Protein AF-A0A914QPF7-F1 (afdb_monomer_lite)

Secondary structure (DSSP, 8-state):
-HHHHHHHHHHHHHHHHHHHHHHHHHHHHHHHHHHHHHHHHHHHHHHHHHHHHHHHHHHHHHHHHHHHHHHHHHHHHHHHHHHHHHHHHHHHHHHHHHHHHHHHHHHHHHHHHHHHHHHHHHHHHHHHHHHHHHHHHHHHHHHHHHHHHHHHHHHHHHHHHHHTT---------------------------------------------TT-----------HHHHHHHHHHHHHHHHHHHHHHHHHHHTEETTTTEE--S-----S-SSS-----TTHHHHHHHHT--

Structure (mmCIF, N/CA/C/O backbone):
data_AF-A0A914QPF7-F1
#
_entry.id   AF-A0A914QPF7-F1
#
loop_
_atom_site.group_PDB
_atom_site.id
_atom_site.type_symbol
_atom_site.label_atom_id
_atom_site.label_alt_id
_atom_site.label_comp_id
_atom_site.label_asym_id
_atom_site.label_entity_id
_atom_site.label_seq_id
_atom_site.pdbx_PDB_ins_code
_atom_site.Cartn_x
_atom_site.Cartn_y
_atom_site.Cartn_z
_atom_site.occupancy
_atom_site.B_iso_or_equiv
_atom_site.auth_seq_id
_atom_site.auth_comp_id
_atom_site.auth_asym_id
_atom_site.auth_atom_id
_atom_site.pdbx_PDB_model_num
ATOM 1 N N . MET A 1 1 ? 67.567 8.668 -92.695 1.00 63.59 1 MET A N 1
ATOM 2 C CA . MET A 1 1 ? 66.398 9.425 -92.184 1.00 63.59 1 MET A CA 1
ATOM 3 C C . MET A 1 1 ? 65.444 8.566 -91.352 1.00 63.59 1 MET A C 1
ATOM 5 O O . MET A 1 1 ? 64.968 9.057 -90.339 1.00 63.59 1 MET A O 1
ATOM 9 N N . GLU A 1 2 ? 65.223 7.292 -91.688 1.00 74.31 2 GLU A N 1
ATOM 10 C CA . GLU A 1 2 ? 64.265 6.407 -90.990 1.00 74.31 2 GLU A CA 1
ATOM 11 C C . GLU A 1 2 ? 64.471 6.245 -89.474 1.00 74.31 2 GLU A C 1
ATOM 13 O O . GLU A 1 2 ? 63.501 6.160 -88.725 1.00 74.31 2 GLU A O 1
ATOM 18 N N . TYR A 1 3 ? 65.718 6.240 -88.994 1.00 80.69 3 TYR A N 1
ATOM 19 C CA . TYR A 1 3 ? 66.013 6.031 -87.571 1.00 80.69 3 TYR A CA 1
ATOM 20 C C . TYR A 1 3 ? 65.473 7.162 -86.677 1.00 80.69 3 TYR A C 1
ATOM 22 O O . TYR A 1 3 ? 64.955 6.905 -85.594 1.00 80.69 3 TYR A O 1
ATOM 30 N N . LYS A 1 4 ? 65.514 8.416 -87.158 1.00 80.81 4 LYS A N 1
ATOM 31 C CA . LYS A 1 4 ? 64.968 9.577 -86.432 1.00 80.81 4 LYS A CA 1
ATOM 32 C C . LYS A 1 4 ? 63.443 9.505 -86.316 1.00 80.81 4 LYS A C 1
ATOM 34 O O . LYS A 1 4 ? 62.903 9.803 -85.258 1.00 80.81 4 LYS A O 1
ATOM 39 N N . VAL A 1 5 ? 62.769 9.052 -87.374 1.00 84.88 5 VAL A N 1
ATOM 40 C CA . VAL A 1 5 ? 61.307 8.893 -87.397 1.00 84.88 5 VAL A CA 1
ATOM 41 C C . VAL A 1 5 ? 60.860 7.789 -86.431 1.00 84.88 5 VAL A C 1
ATOM 43 O O . VAL A 1 5 ? 59.925 7.998 -85.664 1.00 84.88 5 VAL A O 1
ATOM 46 N N . ARG A 1 6 ? 61.568 6.648 -86.379 1.00 87.06 6 ARG A N 1
ATOM 47 C CA . ARG A 1 6 ? 61.263 5.569 -85.415 1.00 87.06 6 ARG A CA 1
ATOM 48 C C . ARG A 1 6 ? 61.457 6.000 -83.962 1.00 87.06 6 ARG A C 1
ATOM 50 O O . ARG A 1 6 ? 60.637 5.659 -83.119 1.00 87.06 6 ARG A O 1
ATOM 57 N N . ILE A 1 7 ? 62.516 6.757 -83.671 1.00 87.12 7 ILE A N 1
ATOM 58 C CA . ILE A 1 7 ? 62.760 7.291 -82.323 1.00 87.12 7 ILE A CA 1
ATOM 59 C C . ILE A 1 7 ? 61.631 8.243 -81.905 1.00 87.12 7 ILE A C 1
ATOM 61 O O . ILE A 1 7 ? 61.107 8.117 -80.805 1.00 87.12 7 ILE A O 1
ATOM 65 N N . GLN A 1 8 ? 61.202 9.145 -82.791 1.00 88.56 8 GLN A N 1
ATOM 66 C CA . GLN A 1 8 ? 60.087 10.057 -82.511 1.00 88.56 8 GLN A CA 1
ATOM 67 C C . GLN A 1 8 ? 58.740 9.340 -82.338 1.00 88.56 8 GLN A C 1
ATOM 69 O O . GLN A 1 8 ? 57.914 9.807 -81.559 1.00 88.56 8 GLN A O 1
ATOM 74 N N . SER A 1 9 ? 58.512 8.223 -83.039 1.00 90.00 9 SER A N 1
ATOM 75 C CA . SER A 1 9 ? 57.331 7.371 -82.818 1.00 90.00 9 SER A CA 1
ATOM 76 C C . SER A 1 9 ? 57.348 6.761 -81.419 1.00 90.00 9 SER A C 1
ATOM 78 O O . SER A 1 9 ? 56.367 6.872 -80.695 1.00 90.00 9 SER A O 1
ATOM 80 N N . LYS A 1 10 ? 58.493 6.202 -81.000 1.00 92.62 10 LYS A N 1
ATOM 81 C CA . LYS A 1 10 ? 58.642 5.618 -79.660 1.00 92.62 10 LYS A CA 1
ATOM 82 C C . LYS A 1 10 ? 58.481 6.643 -78.542 1.00 92.62 10 LYS A C 1
ATOM 84 O O . LYS A 1 10 ? 57.889 6.313 -77.528 1.00 92.62 10 LYS A O 1
ATOM 89 N N . TYR A 1 11 ? 58.982 7.867 -78.716 1.00 93.38 11 TYR A N 1
ATOM 90 C CA . TYR A 1 11 ? 58.749 8.926 -77.730 1.00 93.38 11 TYR A CA 1
ATOM 91 C C . TYR A 1 11 ? 57.262 9.255 -77.591 1.00 93.38 11 TYR A C 1
ATOM 93 O O . TYR A 1 11 ? 56.775 9.289 -76.473 1.00 93.38 11 TYR A O 1
ATOM 101 N N . ARG A 1 12 ? 56.517 9.362 -78.699 1.00 92.19 12 ARG A N 1
ATOM 102 C CA . ARG A 1 12 ? 55.061 9.569 -78.636 1.00 92.19 12 ARG A CA 1
ATOM 103 C C . ARG A 1 12 ? 54.309 8.406 -77.992 1.00 92.19 12 ARG A C 1
ATOM 105 O O . ARG A 1 12 ? 53.351 8.633 -77.270 1.00 92.19 12 ARG A O 1
ATOM 112 N N . GLU A 1 13 ? 54.726 7.169 -78.248 1.00 92.62 13 GLU A N 1
ATOM 113 C CA . GLU A 1 13 ? 54.154 5.995 -77.576 1.00 92.62 13 GLU A CA 1
ATOM 114 C C . GLU A 1 13 ? 54.414 6.030 -76.064 1.00 92.62 13 GLU A C 1
ATOM 116 O O . GLU A 1 13 ? 53.520 5.709 -75.289 1.00 92.62 13 GLU A O 1
ATOM 121 N N . ILE A 1 14 ? 55.612 6.451 -75.644 1.00 93.19 14 ILE A N 1
ATOM 122 C CA . ILE A 1 14 ? 55.951 6.627 -74.227 1.00 93.19 14 ILE A CA 1
ATOM 123 C C . ILE A 1 14 ? 55.114 7.751 -73.609 1.00 93.19 14 ILE A C 1
ATOM 125 O O . ILE A 1 14 ? 54.551 7.539 -72.540 1.00 93.19 14 ILE A O 1
ATOM 129 N N . ASP A 1 15 ? 54.991 8.899 -74.278 1.00 93.88 15 ASP A N 1
ATOM 130 C CA . ASP A 1 15 ? 54.208 10.040 -73.788 1.00 93.88 15 ASP A CA 1
ATOM 131 C C . ASP A 1 15 ? 52.727 9.662 -73.615 1.00 93.88 15 ASP A C 1
ATOM 133 O O . ASP A 1 15 ? 52.167 9.879 -72.547 1.00 93.88 15 ASP A O 1
ATOM 137 N N . ASN A 1 16 ? 52.124 8.969 -74.590 1.00 94.12 16 ASN A N 1
ATOM 138 C CA . ASN A 1 16 ? 50.740 8.492 -74.478 1.00 94.12 16 ASN A CA 1
ATOM 139 C C . ASN A 1 16 ? 50.540 7.532 -73.290 1.00 94.12 16 ASN A C 1
ATOM 141 O O . ASN A 1 16 ? 49.524 7.592 -72.603 1.00 94.12 16 ASN A O 1
ATOM 145 N N . VAL A 1 17 ? 51.501 6.633 -73.039 1.00 94.88 17 VAL A N 1
ATOM 146 C CA . VAL A 1 17 ? 51.440 5.712 -71.891 1.00 94.88 17 VAL A CA 1
ATOM 147 C C . VAL A 1 17 ? 51.598 6.469 -70.571 1.00 94.88 17 VAL A C 1
ATOM 149 O O . VAL A 1 17 ? 50.934 6.124 -69.594 1.00 94.88 17 VAL A O 1
ATOM 152 N N . LEU A 1 18 ? 52.456 7.492 -70.526 1.00 94.19 18 LEU A N 1
ATOM 153 C CA . LEU A 1 18 ? 52.616 8.344 -69.348 1.00 94.19 18 LEU A CA 1
ATOM 154 C C . LEU A 1 18 ? 51.340 9.140 -69.061 1.00 94.19 18 LEU A C 1
ATOM 156 O O . LEU A 1 18 ? 50.907 9.155 -67.911 1.00 94.19 18 LEU A O 1
ATOM 160 N N . ASP A 1 19 ? 50.703 9.709 -70.084 1.00 94.62 19 ASP A N 1
ATOM 161 C CA . ASP A 1 19 ? 49.435 10.432 -69.948 1.00 94.62 19 ASP A CA 1
ATOM 162 C C . ASP A 1 19 ? 48.316 9.504 -69.442 1.00 94.62 19 ASP A C 1
ATOM 164 O O . ASP A 1 19 ? 47.628 9.834 -68.475 1.00 94.62 19 ASP A O 1
ATOM 168 N N . GLU A 1 20 ? 48.195 8.288 -69.994 1.00 94.75 20 GLU A N 1
ATOM 169 C CA . GLU A 1 20 ? 47.246 7.282 -69.491 1.00 94.75 20 GLU A CA 1
ATOM 170 C C . GLU A 1 20 ? 47.530 6.864 -68.037 1.00 94.75 20 GLU A C 1
ATOM 172 O O . GLU A 1 20 ? 46.607 6.550 -67.279 1.00 94.75 20 GLU A O 1
ATOM 177 N N . MET A 1 21 ? 48.805 6.792 -67.638 1.00 95.38 21 MET A N 1
ATOM 178 C CA . MET A 1 21 ? 49.181 6.472 -66.260 1.00 95.38 21 MET A CA 1
ATOM 179 C C . MET A 1 21 ? 48.852 7.616 -65.301 1.00 95.38 21 MET A C 1
ATOM 181 O O . MET A 1 21 ? 48.398 7.341 -64.191 1.00 95.38 21 MET A O 1
ATOM 185 N N . ILE A 1 22 ? 49.055 8.869 -65.715 1.00 95.44 22 ILE A N 1
ATOM 186 C CA . ILE A 1 22 ? 48.697 10.055 -64.930 1.00 95.44 22 ILE A CA 1
ATOM 187 C C . ILE A 1 22 ? 47.184 10.096 -64.717 1.00 95.44 22 ILE A C 1
ATOM 189 O O . ILE A 1 22 ? 46.747 10.165 -63.571 1.00 95.44 22 ILE A O 1
ATOM 193 N N . GLU A 1 23 ? 46.385 9.923 -65.773 1.00 94.50 23 GLU A N 1
ATOM 194 C CA . GLU A 1 23 ? 44.921 9.926 -65.664 1.00 94.50 23 GLU A CA 1
ATOM 195 C C . GLU A 1 23 ? 44.417 8.814 -64.722 1.00 94.50 23 GLU A C 1
ATOM 197 O O . GLU A 1 23 ? 43.556 9.038 -63.869 1.00 94.50 23 GLU A O 1
ATOM 202 N N . LYS A 1 24 ? 45.000 7.609 -64.802 1.00 95.00 24 LYS A N 1
ATOM 203 C CA . LYS A 1 24 ? 44.668 6.501 -63.887 1.00 95.00 24 LYS A CA 1
ATOM 204 C C . LYS A 1 24 ? 45.091 6.774 -62.442 1.00 95.00 24 LYS A C 1
ATOM 206 O O . LYS A 1 24 ? 44.397 6.331 -61.525 1.00 95.00 24 LYS A O 1
ATOM 211 N N . MET A 1 25 ? 46.209 7.469 -62.216 1.00 94.94 25 MET A N 1
ATOM 212 C CA . MET A 1 25 ? 46.619 7.882 -60.869 1.00 94.94 25 MET A CA 1
ATOM 213 C C . MET A 1 25 ? 45.650 8.912 -60.293 1.00 94.94 25 MET A C 1
ATOM 215 O O . MET A 1 25 ? 45.191 8.715 -59.173 1.00 94.94 25 MET A O 1
ATOM 219 N N . GLU A 1 26 ? 45.265 9.930 -61.064 1.00 95.12 26 GLU A N 1
ATOM 220 C CA . GLU A 1 26 ? 44.295 10.945 -60.634 1.00 95.12 26 GLU A CA 1
ATOM 221 C C . GLU A 1 26 ? 42.932 10.316 -60.299 1.00 95.12 26 GLU A C 1
ATOM 223 O O . GLU A 1 26 ? 42.360 10.581 -59.240 1.00 95.12 26 GLU A O 1
ATOM 228 N N . GLN A 1 27 ? 42.444 9.394 -61.138 1.00 94.44 27 GLN A N 1
ATOM 229 C CA . GLN A 1 27 ? 41.220 8.633 -60.857 1.00 94.44 27 GLN A CA 1
ATOM 230 C C . GLN A 1 27 ? 41.349 7.770 -59.591 1.00 94.44 27 GLN A C 1
ATOM 232 O O . GLN A 1 27 ? 40.408 7.671 -58.799 1.00 94.44 27 GLN A O 1
ATOM 237 N N . SER A 1 28 ? 42.513 7.149 -59.373 1.00 94.81 28 SER A N 1
ATOM 238 C CA . SER A 1 28 ? 42.773 6.350 -58.174 1.00 94.81 28 SER A CA 1
ATOM 239 C C . SER A 1 28 ? 42.872 7.205 -56.908 1.00 94.81 28 SER A C 1
ATOM 241 O O . SER A 1 28 ? 42.478 6.735 -55.838 1.00 94.81 28 SER A O 1
ATOM 243 N N . GLU A 1 29 ? 43.412 8.419 -56.994 1.00 94.75 29 GLU A N 1
ATOM 244 C CA . GLU A 1 29 ? 43.486 9.358 -55.873 1.00 94.75 29 GLU A CA 1
ATOM 245 C C . GLU A 1 29 ? 42.096 9.878 -55.508 1.00 94.75 29 GLU A C 1
ATOM 247 O O . GLU A 1 29 ? 41.712 9.779 -54.342 1.00 94.75 29 GLU A O 1
ATOM 252 N N . ALA A 1 30 ? 41.289 10.278 -56.494 1.00 94.31 30 ALA A N 1
ATOM 253 C CA . ALA A 1 30 ? 39.900 10.680 -56.272 1.00 94.31 30 ALA A CA 1
ATOM 254 C C . ALA A 1 30 ? 39.069 9.554 -55.626 1.00 94.31 30 ALA A C 1
ATOM 256 O O . ALA A 1 30 ? 38.382 9.766 -54.625 1.00 94.31 30 ALA A O 1
ATOM 257 N N . ALA A 1 31 ? 39.195 8.316 -56.124 1.00 94.62 31 ALA A N 1
ATOM 258 C CA . ALA A 1 31 ? 38.522 7.159 -55.531 1.00 94.62 31 ALA A CA 1
ATOM 259 C C . ALA A 1 31 ? 38.987 6.883 -54.089 1.00 94.62 31 ALA A C 1
ATOM 261 O O . ALA A 1 31 ? 38.197 6.475 -53.233 1.00 94.62 31 ALA A O 1
ATOM 262 N N . ARG A 1 32 ? 40.273 7.110 -53.793 1.00 95.12 32 ARG A N 1
ATOM 263 C CA . ARG A 1 32 ? 40.819 6.968 -52.440 1.00 95.12 32 ARG A CA 1
ATOM 264 C C . ARG A 1 32 ? 40.270 8.039 -51.498 1.00 95.12 32 ARG A C 1
ATOM 266 O O . ARG A 1 32 ? 39.952 7.704 -50.357 1.00 95.12 32 ARG A O 1
ATOM 273 N N . GLU A 1 33 ? 40.154 9.285 -51.945 1.00 95.00 33 GLU A N 1
ATOM 274 C CA . GLU A 1 33 ? 39.564 10.371 -51.156 1.00 95.00 33 GLU A CA 1
ATOM 275 C C . GLU A 1 33 ? 38.089 10.099 -50.838 1.00 95.00 33 GLU A C 1
ATOM 277 O O . GLU A 1 33 ? 37.699 10.169 -49.671 1.00 95.00 33 GLU A O 1
ATOM 282 N N . GLU A 1 34 ? 37.297 9.654 -51.821 1.00 94.94 34 GLU A N 1
ATOM 283 C CA . GLU A 1 34 ? 35.906 9.243 -51.588 1.00 94.94 34 GLU A CA 1
ATOM 284 C C . GLU A 1 34 ? 35.793 8.099 -50.571 1.00 94.94 34 GLU A C 1
ATOM 286 O O . GLU A 1 34 ? 34.909 8.099 -49.710 1.00 94.94 34 GLU A O 1
ATOM 291 N N . LEU A 1 35 ? 36.684 7.104 -50.649 1.00 95.00 35 LEU A N 1
ATOM 292 C CA . LEU A 1 35 ? 36.707 5.994 -49.694 1.00 95.00 35 LEU A CA 1
ATOM 293 C C . LEU A 1 35 ? 37.084 6.454 -48.284 1.00 95.00 35 LEU A C 1
ATOM 295 O O . LEU A 1 35 ? 36.514 5.955 -47.312 1.00 95.00 35 LEU A O 1
ATOM 299 N N . LEU A 1 36 ? 38.019 7.397 -48.152 1.00 94.06 36 LEU A N 1
ATOM 300 C CA . LEU A 1 36 ? 38.383 7.977 -46.860 1.00 94.06 36 LEU A CA 1
ATOM 301 C C . LEU A 1 36 ? 37.226 8.780 -46.263 1.00 94.06 36 LEU A C 1
ATOM 303 O O . LEU A 1 36 ? 36.964 8.653 -45.066 1.00 94.06 36 LEU A O 1
ATOM 307 N N . GLN A 1 37 ? 36.497 9.531 -47.088 1.00 94.94 37 GLN A N 1
ATOM 308 C CA . GLN A 1 37 ? 35.315 10.262 -46.647 1.00 94.94 37 GLN A CA 1
ATOM 309 C C . GLN A 1 37 ? 34.206 9.309 -46.180 1.00 94.94 37 GLN A C 1
ATOM 311 O O . GLN A 1 37 ? 33.743 9.423 -45.046 1.00 94.94 37 GLN A O 1
ATOM 316 N N . LYS A 1 38 ? 33.863 8.292 -46.983 1.00 95.06 38 LYS A N 1
ATOM 317 C CA . LYS A 1 38 ? 32.882 7.258 -46.600 1.00 95.06 38 LYS A CA 1
ATOM 318 C C . LYS A 1 38 ? 33.292 6.518 -45.330 1.00 95.06 38 LYS A C 1
ATOM 320 O O . LYS A 1 38 ? 32.454 6.206 -44.489 1.00 95.06 38 LYS A O 1
ATOM 325 N N . LYS A 1 39 ? 34.586 6.236 -45.159 1.00 95.12 39 LYS A N 1
ATOM 326 C CA . LYS A 1 39 ? 35.099 5.616 -43.934 1.00 95.12 39 LYS A CA 1
ATOM 327 C C . LYS A 1 39 ? 34.880 6.520 -42.718 1.00 95.12 39 LYS A C 1
ATOM 329 O O . LYS A 1 39 ? 34.424 6.024 -41.691 1.00 95.12 39 LYS A O 1
ATOM 334 N N . ALA A 1 40 ? 35.168 7.817 -42.828 1.00 94.19 40 ALA A N 1
ATOM 335 C CA . ALA A 1 40 ? 34.943 8.769 -41.742 1.00 94.19 40 ALA A CA 1
ATOM 336 C C . ALA A 1 40 ? 33.450 8.894 -41.384 1.00 94.19 40 ALA A C 1
ATOM 338 O O . ALA A 1 40 ? 33.105 8.917 -40.203 1.00 94.19 40 ALA A O 1
ATOM 339 N N . GLU A 1 41 ? 32.564 8.909 -42.384 1.00 94.88 41 GLU A N 1
ATOM 340 C CA . GLU A 1 41 ? 31.107 8.911 -42.190 1.00 94.88 41 GLU A CA 1
ATOM 341 C C . GLU A 1 41 ? 30.640 7.658 -41.433 1.00 94.88 41 GLU A C 1
ATOM 343 O O . GLU A 1 41 ? 29.975 7.765 -40.401 1.00 94.88 41 GLU A O 1
ATOM 348 N N . LEU A 1 42 ? 31.077 6.469 -41.860 1.00 93.56 42 LEU A N 1
ATOM 349 C CA . LEU A 1 42 ? 30.746 5.210 -41.184 1.00 93.56 42 LEU A CA 1
ATOM 350 C C . LEU A 1 42 ? 31.290 5.151 -39.747 1.00 93.56 42 LEU A C 1
ATOM 352 O O . LEU A 1 42 ? 30.620 4.645 -38.845 1.00 93.56 42 LEU A O 1
ATOM 356 N N . GLU A 1 43 ? 32.491 5.676 -39.492 1.00 93.81 43 GLU A N 1
ATOM 357 C CA . GLU A 1 43 ? 33.056 5.755 -38.138 1.00 93.81 43 GLU A CA 1
ATOM 358 C C . GLU A 1 43 ? 32.238 6.686 -37.225 1.00 93.81 43 GLU A C 1
ATOM 360 O O . GLU A 1 43 ? 32.018 6.375 -36.042 1.00 93.81 43 GLU A O 1
ATOM 365 N N . GLN A 1 44 ? 31.728 7.797 -37.764 1.00 93.38 44 GLN A N 1
ATOM 366 C CA . GLN A 1 44 ? 30.817 8.685 -37.042 1.00 93.38 44 GLN A CA 1
ATOM 367 C C . GLN A 1 44 ? 29.479 7.998 -36.749 1.00 93.38 44 GLN A C 1
ATOM 369 O O . GLN A 1 44 ? 29.036 8.011 -35.597 1.00 93.38 44 GLN A O 1
ATOM 374 N N . GLU A 1 45 ? 28.870 7.329 -37.732 1.00 93.69 45 GLU A N 1
ATOM 375 C CA . GLU A 1 45 ? 27.618 6.584 -37.545 1.00 93.69 45 GLU A CA 1
ATOM 376 C C . GLU A 1 45 ? 27.749 5.495 -36.475 1.00 93.69 45 GLU A C 1
ATOM 378 O O . GLU A 1 45 ? 26.918 5.403 -35.567 1.00 93.69 45 GLU A O 1
ATOM 383 N N . ILE A 1 46 ? 28.834 4.714 -36.509 1.00 94.88 46 ILE A N 1
ATOM 384 C CA . ILE A 1 46 ? 29.120 3.695 -35.488 1.00 94.88 46 ILE A CA 1
ATOM 385 C C . ILE A 1 46 ? 29.211 4.335 -34.100 1.00 94.88 46 ILE A C 1
ATOM 387 O O . ILE A 1 46 ? 28.707 3.781 -33.118 1.00 94.88 46 ILE A O 1
ATOM 391 N N . THR A 1 47 ? 29.841 5.503 -33.997 1.00 92.06 47 THR A N 1
ATOM 392 C CA . THR A 1 47 ? 29.981 6.215 -32.723 1.00 92.06 47 THR A CA 1
ATOM 393 C C . THR A 1 47 ? 28.628 6.689 -32.195 1.00 92.06 47 THR A C 1
ATOM 395 O O . THR A 1 47 ? 28.346 6.531 -31.002 1.00 92.06 47 THR A O 1
ATOM 398 N N . VAL A 1 48 ? 27.766 7.215 -33.068 1.00 93.44 48 VAL A N 1
ATOM 399 C CA . VAL A 1 48 ? 26.396 7.614 -32.714 1.00 93.44 48 VAL A CA 1
ATOM 400 C C . VAL A 1 48 ? 25.594 6.401 -32.245 1.00 93.44 48 VAL A C 1
ATOM 402 O O . VAL A 1 48 ? 25.058 6.425 -31.137 1.00 93.44 48 VAL A O 1
ATOM 405 N N . LEU A 1 49 ? 25.596 5.306 -33.008 1.00 92.12 49 LEU A N 1
ATOM 406 C CA . LEU A 1 49 ? 24.882 4.076 -32.653 1.00 92.12 49 LEU A CA 1
ATOM 407 C C . LEU A 1 49 ? 25.340 3.505 -31.306 1.00 92.12 49 LEU A C 1
ATOM 409 O O . LEU A 1 49 ? 24.505 3.116 -30.488 1.00 92.12 49 LEU A O 1
ATOM 413 N N . ARG A 1 50 ? 26.651 3.502 -31.025 1.00 90.50 50 ARG A N 1
ATOM 414 C CA . ARG A 1 50 ? 27.190 3.067 -29.724 1.00 90.50 50 ARG A CA 1
ATOM 415 C C . ARG A 1 50 ? 26.660 3.919 -28.571 1.00 90.50 50 ARG A C 1
ATOM 417 O O . ARG A 1 50 ? 26.275 3.365 -27.542 1.00 90.50 50 ARG A O 1
ATOM 424 N N . ARG A 1 51 ? 26.604 5.245 -28.738 1.00 87.75 51 ARG A N 1
ATOM 425 C CA . ARG A 1 51 ? 26.055 6.154 -27.717 1.00 87.75 51 ARG A CA 1
ATOM 426 C C . ARG A 1 51 ? 24.565 5.906 -27.494 1.00 87.75 51 ARG A C 1
ATOM 428 O O . ARG A 1 51 ? 24.155 5.762 -26.345 1.00 87.75 51 ARG A O 1
ATOM 435 N N . THR A 1 52 ? 23.782 5.781 -28.564 1.00 86.38 52 THR A N 1
ATOM 436 C CA . THR A 1 52 ? 22.334 5.526 -28.485 1.00 86.38 52 THR A CA 1
ATOM 437 C C . THR A 1 52 ? 22.015 4.177 -27.836 1.00 86.38 52 THR A C 1
ATOM 439 O O . THR A 1 52 ? 21.099 4.076 -27.020 1.00 86.38 52 THR A O 1
ATOM 442 N N . LEU A 1 53 ? 22.775 3.128 -28.157 1.00 82.06 53 LEU A N 1
ATOM 443 C CA . LEU A 1 53 ? 22.614 1.817 -27.525 1.00 82.06 53 LEU A CA 1
ATOM 444 C C . LEU A 1 53 ? 22.974 1.857 -26.035 1.00 82.06 53 LEU A C 1
ATOM 446 O O . LEU A 1 53 ? 22.254 1.281 -25.219 1.00 82.06 53 LEU A O 1
ATOM 450 N N . SER A 1 54 ? 24.040 2.575 -25.666 1.00 85.31 54 SER A N 1
ATOM 451 C CA . SER A 1 54 ? 24.422 2.762 -24.263 1.00 85.31 54 SER A CA 1
ATOM 452 C C . SER A 1 54 ? 23.339 3.501 -23.472 1.00 85.31 54 SER A C 1
ATOM 454 O O . SER A 1 54 ? 22.943 3.040 -22.403 1.00 85.31 54 SER A O 1
ATOM 456 N N . SER A 1 55 ? 22.808 4.609 -24.005 1.00 79.06 55 SER A N 1
ATOM 457 C CA . SER A 1 55 ? 21.765 5.388 -23.327 1.00 79.06 55 SER A CA 1
ATOM 458 C C . SER A 1 55 ? 20.471 4.592 -23.160 1.00 79.06 55 SER A C 1
ATOM 460 O O . SER A 1 55 ? 19.864 4.621 -22.091 1.00 79.06 55 SER A O 1
ATOM 462 N N . ARG A 1 56 ? 20.079 3.819 -24.182 1.00 81.12 56 ARG A N 1
ATOM 463 C CA . ARG A 1 56 ? 18.891 2.958 -24.123 1.00 81.12 56 ARG A CA 1
ATOM 464 C C . ARG A 1 56 ? 19.048 1.843 -23.087 1.00 81.12 56 ARG A C 1
ATOM 466 O O . ARG A 1 56 ? 18.139 1.616 -22.296 1.00 81.12 56 ARG A O 1
ATOM 473 N N . GLY A 1 57 ? 20.221 1.209 -23.023 1.00 81.50 57 GLY A N 1
ATOM 474 C CA . GLY A 1 57 ? 20.519 0.192 -22.012 1.00 81.50 57 GLY A CA 1
ATOM 475 C C . GLY A 1 57 ? 20.501 0.732 -20.576 1.00 81.50 57 GLY A C 1
ATOM 476 O O . GLY A 1 57 ? 20.059 0.038 -19.658 1.00 81.50 57 GLY A O 1
ATOM 477 N N . GLU A 1 58 ? 20.943 1.973 -20.357 1.00 76.56 58 GLU A N 1
ATOM 478 C CA . GLU A 1 58 ? 20.823 2.633 -19.052 1.00 76.56 58 GLU A CA 1
ATOM 479 C C . GLU A 1 58 ? 19.372 2.963 -18.689 1.00 76.56 58 GLU A C 1
ATOM 481 O O . GLU A 1 58 ? 18.968 2.758 -17.542 1.00 76.56 58 GLU A O 1
ATOM 486 N N . GLU A 1 59 ? 18.581 3.448 -19.646 1.00 79.81 59 GLU A N 1
ATOM 487 C CA . GLU A 1 59 ? 17.169 3.771 -19.441 1.00 79.81 59 GLU A CA 1
ATOM 488 C C . GLU A 1 59 ? 16.340 2.520 -19.111 1.00 79.81 59 GLU A C 1
ATOM 490 O O . GLU A 1 59 ? 15.548 2.535 -18.166 1.00 79.81 59 GLU A O 1
ATOM 495 N N . ASP A 1 60 ? 16.584 1.409 -19.807 1.00 80.06 60 ASP A N 1
ATOM 496 C CA . ASP A 1 60 ? 15.920 0.128 -19.548 1.00 80.06 60 ASP A CA 1
ATOM 497 C C . ASP A 1 60 ? 16.265 -0.416 -18.152 1.00 80.06 60 ASP A C 1
ATOM 499 O O . ASP A 1 60 ? 15.387 -0.889 -17.424 1.00 80.06 60 ASP A O 1
ATOM 503 N N . ARG A 1 61 ? 17.525 -0.273 -17.710 1.00 77.06 61 ARG A N 1
ATOM 504 C CA . ARG A 1 61 ? 17.929 -0.619 -16.335 1.00 77.06 61 ARG A CA 1
ATOM 505 C C . ARG A 1 61 ? 17.230 0.249 -15.290 1.00 77.06 61 ARG A C 1
ATOM 507 O O . ARG A 1 61 ? 16.865 -0.270 -14.236 1.00 77.06 61 ARG A O 1
ATOM 514 N N . ARG A 1 62 ? 17.047 1.550 -15.550 1.00 81.50 62 ARG A N 1
ATOM 515 C CA . ARG A 1 62 ? 16.309 2.454 -14.647 1.00 81.50 62 ARG A CA 1
ATOM 516 C C . ARG A 1 62 ? 14.841 2.040 -14.548 1.00 81.50 62 ARG A C 1
ATOM 518 O O . ARG A 1 62 ? 14.378 1.769 -13.446 1.00 81.50 62 ARG A O 1
ATOM 525 N N . LYS A 1 63 ? 14.164 1.852 -15.686 1.00 83.31 63 LYS A N 1
ATOM 526 C CA . LYS A 1 63 ? 12.768 1.377 -15.735 1.00 83.31 63 LYS A CA 1
ATOM 527 C C . LYS A 1 63 ? 12.591 0.034 -15.024 1.00 83.31 63 LYS A C 1
ATOM 529 O O . LYS A 1 63 ? 11.625 -0.147 -14.289 1.00 83.31 63 LYS A O 1
ATOM 534 N N . SER A 1 64 ? 13.532 -0.898 -15.189 1.00 85.56 64 SER A N 1
ATOM 535 C CA . SER A 1 64 ? 13.495 -2.190 -14.493 1.00 85.56 64 SER A CA 1
ATOM 536 C C . SER A 1 64 ? 13.567 -2.040 -12.971 1.00 85.56 64 SER A C 1
ATOM 538 O O . SER A 1 64 ? 12.822 -2.716 -12.264 1.00 85.56 64 SER A O 1
ATOM 540 N N . LYS A 1 65 ? 14.432 -1.155 -12.458 1.00 81.62 65 LYS A N 1
ATOM 541 C CA . LYS A 1 65 ? 14.533 -0.877 -11.015 1.00 81.62 65 LYS A CA 1
ATOM 542 C C . LYS A 1 65 ? 13.279 -0.192 -10.473 1.00 81.62 65 LYS A C 1
ATOM 544 O O . LYS A 1 65 ? 12.828 -0.526 -9.381 1.00 81.62 65 LYS A O 1
ATOM 549 N N . ASP A 1 66 ? 12.684 0.717 -11.242 1.00 85.19 66 ASP A N 1
ATOM 550 C CA . ASP A 1 66 ? 11.432 1.376 -10.857 1.00 85.19 66 ASP A CA 1
ATOM 551 C C . ASP A 1 66 ? 10.277 0.365 -10.758 1.00 85.19 66 ASP A C 1
ATOM 553 O O . ASP A 1 66 ? 9.497 0.400 -9.805 1.00 85.19 66 ASP A O 1
ATOM 557 N N . LEU A 1 67 ? 10.200 -0.594 -11.688 1.00 86.12 67 LEU A N 1
ATOM 558 C CA . LEU A 1 67 ? 9.221 -1.686 -11.637 1.00 86.12 67 LEU A CA 1
ATOM 559 C C . LEU A 1 67 ? 9.423 -2.605 -10.425 1.00 86.12 67 LEU A C 1
ATOM 561 O O . LEU A 1 67 ? 8.440 -3.036 -9.821 1.00 86.12 67 LEU A O 1
ATOM 565 N N . GLU A 1 68 ? 10.670 -2.905 -10.059 1.00 87.75 68 GLU A N 1
ATOM 566 C CA . GLU A 1 68 ? 10.998 -3.686 -8.861 1.00 87.75 68 GLU A CA 1
ATOM 567 C C . GLU A 1 68 ? 10.557 -2.956 -7.584 1.00 87.75 68 GLU A C 1
ATOM 569 O O . GLU A 1 68 ? 9.804 -3.511 -6.784 1.00 87.75 68 GLU A O 1
ATOM 574 N N . CYS A 1 69 ? 10.882 -1.665 -7.465 1.00 83.12 69 CYS A N 1
ATOM 575 C CA . CYS A 1 69 ? 10.448 -0.821 -6.351 1.00 83.12 69 CYS A CA 1
ATOM 576 C C . CYS A 1 69 ? 8.913 -0.734 -6.241 1.00 83.12 69 CYS A C 1
ATOM 578 O O . CYS A 1 69 ? 8.351 -0.781 -5.140 1.00 83.12 69 CYS A O 1
ATOM 580 N N . MET A 1 70 ? 8.204 -0.661 -7.375 1.00 82.44 70 MET A N 1
ATOM 581 C CA . MET A 1 70 ? 6.739 -0.701 -7.389 1.00 82.44 70 MET A CA 1
ATOM 582 C C . MET A 1 70 ? 6.182 -2.058 -6.941 1.00 82.44 70 MET A C 1
ATOM 584 O O . MET A 1 70 ? 5.191 -2.084 -6.210 1.00 82.44 70 MET A O 1
ATOM 588 N N . ARG A 1 71 ? 6.801 -3.181 -7.330 1.00 87.69 71 ARG A N 1
ATOM 589 C CA . ARG A 1 71 ? 6.391 -4.519 -6.863 1.00 87.69 71 ARG A CA 1
ATOM 590 C C . ARG A 1 71 ? 6.584 -4.674 -5.359 1.00 87.69 71 ARG A C 1
ATOM 592 O O . ARG A 1 71 ? 5.666 -5.145 -4.688 1.00 87.69 71 ARG A O 1
ATOM 599 N N . ASP A 1 72 ? 7.721 -4.238 -4.828 1.00 90.12 72 ASP A N 1
ATOM 600 C CA . ASP A 1 72 ? 7.990 -4.281 -3.389 1.00 90.12 72 ASP A CA 1
ATOM 601 C C . ASP A 1 72 ? 7.006 -3.398 -2.618 1.00 90.12 72 ASP A C 1
ATOM 603 O O . ASP A 1 72 ? 6.417 -3.829 -1.625 1.00 90.12 72 ASP A O 1
ATOM 607 N N . SER A 1 73 ? 6.731 -2.197 -3.134 1.00 85.94 73 SER A N 1
ATOM 608 C CA . SER A 1 73 ? 5.720 -1.298 -2.570 1.00 85.94 73 SER A CA 1
ATOM 609 C C . SER A 1 73 ? 4.325 -1.933 -2.574 1.00 85.94 73 SER A C 1
ATOM 611 O O . SER A 1 73 ? 3.616 -1.871 -1.569 1.00 85.94 73 SER A O 1
ATOM 613 N N . ALA A 1 74 ? 3.933 -2.599 -3.665 1.00 90.00 74 ALA A N 1
ATOM 614 C CA . ALA A 1 74 ? 2.659 -3.310 -3.757 1.00 90.00 74 ALA A CA 1
ATOM 615 C C . ALA A 1 74 ? 2.579 -4.494 -2.778 1.00 90.00 74 ALA A C 1
ATOM 617 O O . ALA A 1 74 ? 1.532 -4.719 -2.168 1.00 90.00 74 ALA A O 1
ATOM 618 N N . LYS A 1 75 ? 3.684 -5.222 -2.575 1.00 92.38 75 LYS A N 1
ATOM 619 C CA . LYS A 1 75 ? 3.766 -6.310 -1.594 1.00 92.38 75 LYS A CA 1
ATOM 620 C C . LYS A 1 75 ? 3.601 -5.787 -0.165 1.00 92.38 75 LYS A C 1
ATOM 622 O O . LYS A 1 75 ? 2.765 -6.309 0.570 1.00 92.38 75 LYS A O 1
ATOM 627 N N . ILE A 1 76 ? 4.305 -4.710 0.193 1.00 92.38 76 ILE A N 1
ATOM 628 C CA . ILE A 1 76 ? 4.177 -4.050 1.503 1.00 92.38 76 ILE A CA 1
ATOM 629 C C . ILE A 1 76 ? 2.737 -3.570 1.728 1.00 92.38 76 ILE A C 1
ATOM 631 O O . ILE A 1 76 ? 2.167 -3.800 2.795 1.00 92.38 76 ILE A O 1
ATOM 635 N N . LEU A 1 77 ? 2.117 -2.940 0.725 1.00 90.12 77 LEU A N 1
ATOM 636 C CA . LEU A 1 77 ? 0.718 -2.508 0.804 1.00 90.12 77 LEU A CA 1
ATOM 637 C C . LEU A 1 77 ? -0.239 -3.693 0.975 1.00 90.12 77 LEU A C 1
ATOM 639 O O . LEU A 1 77 ? -1.173 -3.616 1.772 1.00 90.12 77 LEU A O 1
ATOM 643 N N . SER A 1 78 ? 0.001 -4.808 0.282 1.00 93.81 78 SER A N 1
ATOM 644 C CA . SER A 1 78 ? -0.795 -6.024 0.458 1.00 93.81 78 SER A CA 1
ATOM 645 C C . SER A 1 78 ? -0.663 -6.601 1.868 1.00 93.81 78 SER A C 1
ATOM 647 O O . SER A 1 78 ? -1.663 -7.059 2.420 1.00 93.81 78 SER A O 1
ATOM 649 N N . GLU A 1 79 ? 0.537 -6.612 2.444 1.00 93.56 79 GLU A N 1
ATOM 650 C CA . GLU A 1 79 ? 0.767 -7.086 3.812 1.00 93.56 79 GLU A CA 1
ATOM 651 C C . GLU A 1 79 ? 0.074 -6.172 4.828 1.00 93.56 79 GLU A C 1
ATOM 653 O O . GLU A 1 79 ? -0.642 -6.659 5.704 1.00 93.56 79 GLU A O 1
ATOM 658 N N . LYS A 1 80 ? 0.176 -4.849 4.645 1.00 92.81 80 LYS A N 1
ATOM 659 C CA . LYS A 1 80 ? -0.512 -3.856 5.481 1.00 92.81 80 LYS A CA 1
ATOM 660 C C . LYS A 1 80 ? -2.032 -3.958 5.398 1.00 92.81 80 LYS A C 1
ATOM 662 O O . LYS A 1 80 ? -2.696 -3.864 6.424 1.00 92.81 80 LYS A O 1
ATOM 667 N N . ASN A 1 81 ? -2.593 -4.217 4.219 1.00 93.56 81 ASN A N 1
ATOM 668 C CA . ASN A 1 81 ? -4.033 -4.436 4.075 1.00 93.56 81 ASN A CA 1
ATOM 669 C C . ASN A 1 81 ? -4.505 -5.704 4.799 1.00 93.56 81 ASN A C 1
ATOM 671 O O . ASN A 1 81 ? -5.566 -5.683 5.417 1.00 93.56 81 ASN A O 1
ATOM 675 N N . LYS A 1 82 ? -3.721 -6.791 4.773 1.00 94.62 82 LYS A N 1
ATOM 676 C CA . LYS A 1 82 ? -4.030 -8.005 5.551 1.00 94.62 82 LYS A CA 1
ATOM 677 C C . LYS A 1 82 ? -3.968 -7.744 7.057 1.00 94.62 82 LYS A C 1
ATOM 679 O O . LYS A 1 82 ? -4.809 -8.244 7.795 1.00 94.62 82 LYS A O 1
ATOM 684 N N . GLU A 1 83 ? -2.985 -6.971 7.514 1.00 92.88 83 GLU A N 1
ATOM 685 C CA . GLU A 1 83 ? -2.867 -6.556 8.917 1.00 92.88 83 GLU A CA 1
ATOM 686 C C . GLU A 1 83 ? -4.074 -5.708 9.351 1.00 92.88 83 GLU A C 1
ATOM 688 O O . GLU A 1 83 ? -4.695 -5.995 10.371 1.00 92.88 83 GLU A O 1
ATOM 693 N N . LEU A 1 84 ? -4.480 -4.743 8.522 1.00 93.19 84 LEU A N 1
ATOM 694 C CA . LEU A 1 84 ? -5.629 -3.877 8.784 1.00 93.19 84 LEU A CA 1
ATOM 695 C C . LEU A 1 84 ? -6.956 -4.654 8.779 1.00 93.19 84 LEU A C 1
ATOM 697 O O . LEU A 1 84 ? -7.826 -4.384 9.602 1.00 93.19 84 LEU A O 1
ATOM 701 N N . GLN A 1 85 ? -7.106 -5.659 7.910 1.00 92.88 85 GLN A N 1
ATOM 702 C CA . GLN A 1 85 ? -8.260 -6.566 7.939 1.00 92.88 85 GLN A CA 1
ATOM 703 C C . GLN A 1 85 ? -8.354 -7.337 9.260 1.00 92.88 85 GLN A C 1
ATOM 705 O O . GLN A 1 85 ? -9.434 -7.390 9.843 1.00 92.88 85 GLN A O 1
ATOM 710 N N . LYS A 1 86 ? -7.232 -7.869 9.763 1.00 94.12 86 LYS A N 1
ATOM 711 C CA . LYS A 1 86 ? -7.193 -8.541 11.072 1.00 94.12 86 LYS A CA 1
ATOM 712 C C . LYS A 1 86 ? -7.540 -7.586 12.214 1.00 94.12 86 LYS A C 1
ATOM 714 O O . LYS A 1 86 ? -8.274 -7.960 13.120 1.00 94.12 86 LYS A O 1
ATOM 719 N N . GLU A 1 87 ? -7.041 -6.351 12.173 1.00 89.62 87 GLU A N 1
ATOM 720 C CA . GLU A 1 87 ? -7.371 -5.347 13.191 1.00 89.62 87 GLU A CA 1
ATOM 721 C C . GLU A 1 87 ? -8.864 -4.985 13.172 1.00 89.62 87 GLU A C 1
ATOM 723 O O . GLU A 1 87 ? -9.483 -4.855 14.226 1.00 89.62 87 GLU A O 1
ATOM 728 N N . LEU A 1 88 ? -9.467 -4.861 11.986 1.00 91.31 88 LEU A N 1
ATOM 729 C CA . LEU A 1 88 ? -10.906 -4.623 11.854 1.00 91.31 88 LEU A CA 1
ATOM 730 C C . LEU A 1 88 ? -11.744 -5.783 12.399 1.00 91.31 88 LEU A C 1
ATOM 732 O O . LEU A 1 88 ? -12.799 -5.537 12.976 1.00 91.31 88 LEU A O 1
ATOM 736 N N . GLU A 1 89 ? -11.295 -7.023 12.226 1.00 91.56 89 GLU A N 1
ATOM 737 C CA . GLU A 1 89 ? -11.967 -8.203 12.774 1.00 91.56 89 GLU A CA 1
ATOM 738 C C . GLU A 1 89 ? -11.912 -8.207 14.309 1.00 91.56 89 GLU A C 1
ATOM 740 O O . GLU A 1 89 ? -12.958 -8.250 14.952 1.00 91.56 89 GLU A O 1
ATOM 745 N N . LEU A 1 90 ? -10.734 -7.962 14.896 1.00 89.69 90 LEU A N 1
ATOM 746 C CA . LEU A 1 90 ? -10.581 -7.807 16.349 1.00 89.69 90 LEU A CA 1
ATOM 747 C C . LEU A 1 90 ? -11.440 -6.669 16.923 1.00 89.69 90 LEU A C 1
ATOM 749 O O . LEU A 1 90 ? -11.971 -6.785 18.026 1.00 89.69 90 LEU A O 1
ATOM 753 N N . ARG A 1 91 ? -11.596 -5.558 16.189 1.00 86.69 91 ARG A N 1
ATOM 754 C CA . ARG A 1 91 ? -12.478 -4.458 16.613 1.00 86.69 91 ARG A CA 1
ATOM 755 C C . ARG A 1 91 ? -13.950 -4.856 16.595 1.00 86.69 91 ARG A C 1
ATOM 757 O O . ARG A 1 91 ? -14.666 -4.474 17.512 1.00 86.69 91 ARG A O 1
ATOM 764 N N . LYS A 1 92 ? -14.397 -5.624 15.597 1.00 90.00 92 LYS A N 1
ATOM 765 C CA . LYS A 1 92 ? -15.775 -6.140 15.555 1.00 90.00 92 LYS A CA 1
ATOM 766 C C . LYS A 1 92 ? -16.052 -7.085 16.720 1.00 90.00 92 LYS A C 1
ATOM 768 O O . LYS A 1 92 ? -17.110 -6.976 17.335 1.00 90.00 92 LYS A O 1
ATOM 773 N N . ASP A 1 93 ? -15.098 -7.950 17.052 1.00 88.19 93 ASP A N 1
ATOM 774 C CA . ASP A 1 93 ? -15.215 -8.850 18.202 1.00 88.19 93 ASP A CA 1
ATOM 775 C C . ASP A 1 93 ? -15.292 -8.053 19.514 1.00 88.19 93 ASP A C 1
ATOM 777 O O . ASP A 1 93 ? -16.197 -8.267 20.321 1.00 88.19 93 ASP A O 1
ATOM 781 N N . ALA A 1 94 ? -14.432 -7.043 19.686 1.00 83.12 94 ALA A N 1
ATOM 782 C CA . ALA A 1 94 ? -14.471 -6.154 20.848 1.00 83.12 94 ALA A CA 1
ATOM 783 C C . ALA A 1 94 ? -15.772 -5.326 20.936 1.00 83.12 94 ALA A C 1
ATOM 785 O O . ALA A 1 94 ? -16.288 -5.077 22.028 1.00 83.12 94 ALA A O 1
ATOM 786 N N . GLU A 1 95 ? -16.335 -4.895 19.803 1.00 83.94 95 GLU A N 1
ATOM 787 C CA . GLU A 1 95 ? -17.643 -4.232 19.758 1.00 83.94 95 GLU A CA 1
ATOM 788 C C . GLU A 1 95 ? -18.775 -5.186 20.164 1.00 83.94 95 GLU A C 1
ATOM 790 O O . GLU A 1 95 ? -19.654 -4.793 20.938 1.00 83.94 95 GLU A O 1
ATOM 795 N N . ALA A 1 96 ? -18.735 -6.443 19.714 1.00 87.50 96 ALA A N 1
ATOM 796 C CA . ALA A 1 96 ? -19.691 -7.470 20.119 1.00 87.50 96 ALA A CA 1
ATOM 797 C C . ALA A 1 96 ? -19.608 -7.753 21.630 1.00 87.50 96 ALA A C 1
ATOM 799 O O . ALA A 1 96 ? -20.639 -7.774 22.307 1.00 87.50 96 ALA A O 1
ATOM 800 N N . GLU A 1 97 ? -18.399 -7.872 22.183 1.00 85.81 97 GLU A N 1
ATOM 801 C CA . GLU A 1 97 ? -18.175 -7.992 23.630 1.00 85.81 97 GLU A CA 1
ATOM 802 C C . GLU A 1 97 ? -18.655 -6.750 24.401 1.00 85.81 97 GLU A C 1
ATOM 804 O O . GLU A 1 97 ? -19.243 -6.852 25.477 1.00 85.81 97 GLU A O 1
ATOM 809 N N . SER A 1 98 ? -18.484 -5.546 23.850 1.00 87.88 98 SER A N 1
ATOM 810 C CA . SER A 1 98 ? -19.007 -4.327 24.476 1.00 87.88 98 SER A CA 1
ATOM 811 C C . SER A 1 98 ? -20.536 -4.343 24.574 1.00 87.88 98 SER A C 1
ATOM 813 O O . SER A 1 98 ? -21.103 -3.911 25.584 1.00 87.88 98 SER A O 1
ATOM 815 N N . ILE A 1 99 ? -21.221 -4.854 23.547 1.00 87.00 99 ILE A N 1
ATOM 816 C CA . ILE A 1 99 ? -22.682 -4.988 23.546 1.00 87.00 99 ILE A CA 1
ATOM 817 C C . ILE A 1 99 ? -23.129 -5.991 24.614 1.00 87.00 99 ILE A C 1
ATOM 819 O O . ILE A 1 99 ? -24.059 -5.687 25.365 1.00 87.00 99 ILE A O 1
ATOM 823 N N . THR A 1 100 ? -22.466 -7.144 24.731 1.00 89.75 100 THR A N 1
ATOM 824 C CA . THR A 1 100 ? -22.819 -8.148 25.749 1.00 89.75 100 TH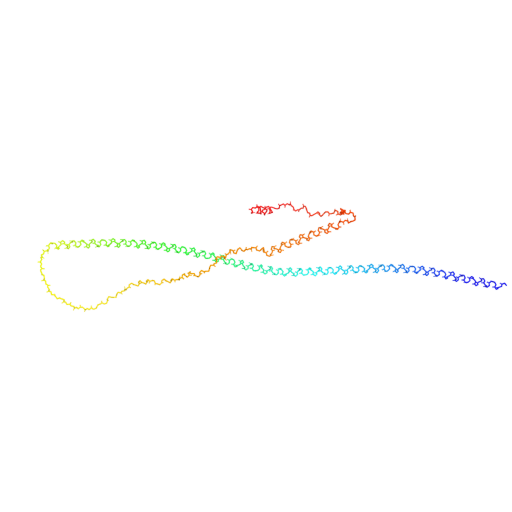R A CA 1
ATOM 825 C C . THR A 1 100 ? -22.587 -7.620 27.164 1.00 89.75 100 THR A C 1
ATOM 827 O O . THR A 1 100 ? -23.453 -7.788 28.023 1.00 89.75 100 THR A O 1
ATOM 830 N N . ILE A 1 101 ? -21.497 -6.882 27.400 1.00 86.94 101 ILE A N 1
ATOM 831 C CA . ILE A 1 101 ? -21.238 -6.218 28.688 1.00 86.94 101 ILE A CA 1
ATOM 832 C C . ILE A 1 101 ? -22.335 -5.196 29.012 1.00 86.94 101 ILE A C 1
ATOM 834 O O . ILE A 1 101 ? -22.831 -5.167 30.138 1.00 86.94 101 ILE A O 1
ATOM 838 N N . LYS A 1 102 ? -22.766 -4.377 28.042 1.00 88.62 102 LYS A N 1
ATOM 839 C CA . LYS A 1 102 ? -23.864 -3.412 28.246 1.00 88.62 102 LYS A CA 1
ATOM 840 C C . LYS A 1 102 ? -25.190 -4.104 28.567 1.00 88.62 102 LYS A C 1
ATOM 842 O O . LYS A 1 102 ? -25.926 -3.633 29.433 1.00 88.62 102 LYS A O 1
ATOM 847 N N . GLN A 1 103 ? -25.491 -5.218 27.901 1.00 90.81 103 GLN A N 1
ATOM 848 C CA . GLN A 1 103 ? -26.681 -6.020 28.198 1.00 90.81 103 GLN A CA 1
ATOM 849 C C . GLN A 1 103 ? -26.620 -6.605 29.615 1.00 90.81 103 GLN A C 1
ATOM 851 O O . GLN A 1 103 ? -27.587 -6.473 30.363 1.00 90.81 103 GLN A O 1
ATOM 856 N N . ALA A 1 104 ? -25.475 -7.167 30.015 1.00 89.94 104 ALA A N 1
ATOM 857 C CA . ALA A 1 104 ? -25.267 -7.688 31.365 1.00 89.94 104 ALA A CA 1
ATOM 858 C C . ALA A 1 104 ? -25.390 -6.589 32.436 1.00 89.94 104 ALA A C 1
ATOM 860 O O . ALA A 1 104 ? -26.055 -6.791 33.449 1.00 89.94 104 ALA A O 1
ATOM 861 N N . ALA A 1 105 ? -24.824 -5.403 32.196 1.00 88.31 105 ALA A N 1
ATOM 862 C CA . ALA A 1 105 ? -24.956 -4.261 33.100 1.00 88.31 105 ALA A CA 1
ATOM 863 C C . ALA A 1 105 ? -26.424 -3.829 33.268 1.00 88.31 105 ALA A C 1
ATOM 865 O O . ALA A 1 105 ? -26.886 -3.657 34.395 1.00 88.31 105 ALA A O 1
ATOM 866 N N . SER A 1 106 ? -27.185 -3.743 32.170 1.00 91.44 106 SER A N 1
ATOM 867 C CA . SER A 1 106 ? -28.620 -3.428 32.225 1.00 91.44 106 SER A CA 1
ATOM 868 C C . SER A 1 106 ? -29.426 -4.492 32.982 1.00 91.44 106 SER A C 1
ATOM 870 O O . SER A 1 106 ? -30.362 -4.162 33.712 1.00 91.44 106 SER A O 1
ATOM 872 N N . GLN A 1 107 ? -29.063 -5.771 32.845 1.00 93.00 107 GLN A N 1
ATOM 873 C CA . GLN A 1 107 ? -29.677 -6.864 33.602 1.00 93.00 107 GLN A CA 1
ATOM 874 C C . GLN A 1 107 ? -29.433 -6.697 35.113 1.00 93.00 107 GLN A C 1
ATOM 876 O O . GLN A 1 107 ? -30.378 -6.754 35.900 1.00 93.00 107 GLN A O 1
ATOM 881 N N . ILE A 1 108 ? -28.187 -6.415 35.506 1.00 91.81 108 ILE A N 1
ATOM 882 C CA . ILE A 1 108 ? -27.790 -6.196 36.906 1.00 91.81 108 ILE A CA 1
ATOM 883 C C . ILE A 1 108 ? -28.503 -4.975 37.503 1.00 91.81 108 ILE A C 1
ATOM 885 O O . ILE A 1 108 ? -28.901 -4.997 38.669 1.00 91.81 108 ILE A O 1
ATOM 889 N N . GLU A 1 109 ? -28.690 -3.902 36.734 1.00 92.00 109 GLU A N 1
ATOM 890 C CA . GLU A 1 109 ? -29.455 -2.733 37.184 1.00 92.00 109 GLU A CA 1
ATOM 891 C C . GLU A 1 109 ? -30.911 -3.093 37.494 1.00 92.00 109 GLU A C 1
ATOM 893 O O . GLU A 1 109 ? -31.396 -2.764 38.579 1.00 92.00 109 GLU A O 1
ATOM 898 N N . LYS A 1 110 ? -31.577 -3.850 36.611 1.00 94.62 110 LYS A N 1
ATOM 899 C CA . LYS A 1 110 ? -32.950 -4.330 36.845 1.00 94.62 110 LYS A CA 1
ATOM 900 C C . LYS A 1 110 ? -33.044 -5.212 38.089 1.00 94.62 110 LYS A C 1
ATOM 902 O O . LYS A 1 110 ? -33.957 -5.045 38.896 1.00 94.62 110 LYS A O 1
ATOM 907 N N . GLU A 1 111 ? -32.101 -6.132 38.278 1.00 92.44 111 GLU A N 1
ATOM 908 C CA . GLU A 1 111 ? -32.056 -6.986 39.472 1.00 92.44 111 GLU A CA 1
ATOM 909 C C . GLU A 1 111 ? -31.839 -6.170 40.753 1.00 92.44 111 GLU A C 1
ATOM 911 O O . GLU A 1 111 ? -32.508 -6.401 41.762 1.00 92.44 111 GLU A O 1
ATOM 916 N N . ASN A 1 112 ? -30.971 -5.158 40.714 1.00 92.12 112 ASN A N 1
ATOM 917 C CA . ASN A 1 112 ? -30.762 -4.252 41.842 1.00 92.12 112 ASN A CA 1
ATOM 918 C C . ASN A 1 112 ? -32.010 -3.427 42.177 1.00 92.12 112 ASN A C 1
ATOM 920 O O . ASN A 1 112 ? -32.285 -3.187 43.354 1.00 92.12 112 ASN A O 1
ATOM 924 N N . GLU A 1 113 ? -32.772 -2.980 41.180 1.00 92.38 113 GLU A N 1
ATOM 925 C CA . GLU A 1 113 ? -34.047 -2.293 41.406 1.00 92.38 113 GLU A CA 1
ATOM 926 C C . GLU A 1 113 ? -35.080 -3.211 42.067 1.00 92.38 113 GLU A C 1
ATOM 928 O O . GLU A 1 113 ? -35.718 -2.811 43.047 1.00 92.38 113 GLU A O 1
ATOM 933 N N . LEU A 1 114 ? -35.186 -4.461 41.607 1.00 93.81 114 LEU A N 1
ATOM 934 C CA . LEU A 1 114 ? -36.051 -5.470 42.224 1.00 93.81 114 LEU A CA 1
ATOM 935 C C . LEU A 1 114 ? -35.649 -5.744 43.679 1.00 93.81 114 LEU A C 1
ATOM 937 O O . LEU A 1 114 ? -36.502 -5.723 44.569 1.00 93.81 114 LEU A O 1
ATOM 941 N N . LEU A 1 115 ? -34.353 -5.917 43.950 1.00 92.88 115 LEU A N 1
ATOM 942 C CA . LEU A 1 115 ? -33.841 -6.112 45.308 1.00 92.88 115 LEU A CA 1
ATOM 943 C C . LEU A 1 115 ? -34.107 -4.896 46.203 1.00 92.88 115 LEU A C 1
ATOM 945 O O . LEU A 1 115 ? -34.515 -5.056 47.355 1.00 92.88 115 LEU A O 1
ATOM 949 N N . LYS A 1 116 ? -33.939 -3.670 45.694 1.00 93.81 116 LYS A N 1
ATOM 950 C CA . LYS A 1 116 ? -34.286 -2.445 46.436 1.00 93.81 116 LYS A CA 1
ATOM 951 C C . LYS A 1 116 ? -35.774 -2.410 46.792 1.00 93.81 116 LYS A C 1
ATOM 953 O O . LYS A 1 116 ? -36.114 -2.062 47.927 1.00 93.81 116 LYS A O 1
ATOM 958 N N . ALA A 1 117 ? -36.651 -2.800 45.867 1.00 92.50 117 ALA A N 1
ATOM 959 C CA . ALA A 1 117 ? -38.088 -2.884 46.114 1.00 92.50 117 ALA A CA 1
ATOM 960 C C . ALA A 1 117 ? -38.437 -3.962 47.160 1.00 92.50 117 ALA A C 1
ATOM 962 O O . ALA A 1 117 ? -39.231 -3.706 48.070 1.00 92.50 117 ALA A O 1
ATOM 963 N N . GLU A 1 118 ? -37.806 -5.138 47.093 1.00 92.88 118 GLU A N 1
ATOM 964 C CA . GLU A 1 118 ? -37.959 -6.221 48.076 1.00 92.88 118 GLU A CA 1
ATOM 965 C C . GLU A 1 118 ? -37.521 -5.767 49.476 1.00 92.88 118 GLU A C 1
ATOM 967 O O . GLU A 1 118 ? -38.266 -5.919 50.448 1.00 92.88 118 GLU A O 1
ATOM 972 N N . VAL A 1 119 ? -36.350 -5.130 49.584 1.00 93.12 119 VAL A N 1
ATOM 973 C CA . VAL A 1 119 ? -35.835 -4.584 50.847 1.00 93.12 119 VAL A CA 1
ATOM 974 C C . VAL A 1 119 ? -36.791 -3.536 51.415 1.00 93.12 119 VAL A C 1
ATOM 976 O O . VAL A 1 119 ? -37.087 -3.568 52.610 1.00 93.12 119 VAL A O 1
ATOM 979 N N . ALA A 1 120 ? -37.319 -2.630 50.589 1.00 90.50 120 ALA A N 1
ATOM 980 C CA . ALA A 1 120 ? -38.313 -1.651 51.029 1.00 90.50 120 ALA A CA 1
ATOM 981 C C . ALA A 1 120 ? -39.598 -2.330 51.539 1.00 90.50 120 ALA A C 1
ATOM 983 O O . ALA A 1 120 ? -40.131 -1.957 52.590 1.00 90.50 120 ALA A O 1
ATOM 984 N N . ARG A 1 121 ? -40.066 -3.378 50.847 1.00 92.94 121 ARG A N 1
ATOM 985 C CA . ARG A 1 121 ? -41.232 -4.172 51.260 1.00 92.94 121 ARG A CA 1
ATOM 986 C C . ARG A 1 121 ? -40.999 -4.867 52.599 1.00 92.94 121 ARG A C 1
ATOM 988 O O . ARG A 1 121 ? -41.882 -4.846 53.458 1.00 92.94 121 ARG A O 1
ATOM 995 N N . LEU A 1 122 ? -39.828 -5.474 52.787 1.00 91.75 122 LEU A N 1
ATOM 996 C CA . LEU A 1 122 ? -39.451 -6.137 54.035 1.00 91.75 122 LEU A CA 1
ATOM 997 C C . LEU A 1 122 ? -39.332 -5.134 55.181 1.00 91.75 122 LEU A C 1
ATOM 999 O O . LEU A 1 122 ? -39.922 -5.368 56.231 1.00 91.75 122 LEU A O 1
ATOM 1003 N N . LYS A 1 123 ? -38.680 -3.984 54.969 1.00 92.31 123 LYS A N 1
ATOM 1004 C CA . LYS A 1 123 ? -38.618 -2.904 55.967 1.00 92.31 123 LYS A CA 1
ATOM 1005 C C . LYS A 1 123 ? -40.012 -2.471 56.422 1.00 92.31 123 LYS A C 1
ATOM 1007 O O . LYS A 1 123 ? -40.255 -2.382 57.619 1.00 92.31 123 LYS A O 1
ATOM 1012 N N . LYS A 1 124 ? -40.958 -2.293 55.493 1.00 90.12 124 LYS A N 1
ATOM 1013 C CA . LYS A 1 124 ? -42.350 -1.956 55.836 1.00 90.12 124 LYS A CA 1
ATOM 1014 C C . LYS A 1 124 ? -43.030 -3.047 56.671 1.00 90.12 124 LYS A C 1
ATOM 1016 O O . LYS A 1 124 ? -43.747 -2.736 57.617 1.00 90.12 124 LYS A O 1
ATOM 1021 N N . LYS A 1 125 ? -42.805 -4.326 56.345 1.00 90.88 125 LYS A N 1
ATOM 1022 C CA . LYS A 1 125 ? -43.318 -5.447 57.152 1.00 90.88 125 LYS A CA 1
ATOM 1023 C C . LYS A 1 125 ? -42.714 -5.467 58.557 1.00 90.88 125 LYS A C 1
ATOM 1025 O O . LYS A 1 125 ? -43.456 -5.721 59.498 1.00 90.88 125 LYS A O 1
ATOM 1030 N N . PHE A 1 126 ? -41.418 -5.186 58.691 1.00 87.94 126 PHE A N 1
ATOM 1031 C CA . PHE A 1 126 ? -40.737 -5.109 59.985 1.00 87.94 126 PHE A CA 1
ATOM 1032 C C . PHE A 1 126 ? -41.297 -3.986 60.859 1.00 87.94 126 PHE A C 1
ATOM 1034 O O . PHE A 1 126 ? -41.709 -4.266 61.976 1.00 87.94 126 PHE A O 1
ATOM 1041 N N . VAL A 1 127 ? -41.432 -2.768 60.326 1.00 88.12 127 VAL A N 1
ATOM 1042 C CA . VAL A 1 127 ? -42.022 -1.635 61.065 1.00 88.12 127 VAL A CA 1
ATOM 1043 C C . VAL A 1 127 ? -43.450 -1.950 61.527 1.00 88.12 127 VAL A C 1
ATOM 1045 O O . VAL A 1 127 ? -43.812 -1.698 62.673 1.00 88.12 127 VAL A O 1
ATOM 1048 N N . ASN A 1 128 ? -44.263 -2.571 60.667 1.00 85.56 128 ASN A N 1
ATOM 1049 C CA . ASN A 1 128 ? -45.614 -2.993 61.047 1.00 85.56 128 ASN A CA 1
ATOM 1050 C C . ASN A 1 128 ? -45.613 -4.083 62.134 1.00 85.56 128 ASN A C 1
ATOM 1052 O O . ASN A 1 128 ? -46.535 -4.142 62.945 1.00 85.56 128 ASN A O 1
ATOM 1056 N N . ALA A 1 129 ? -44.623 -4.980 62.127 1.00 85.12 129 ALA A N 1
ATOM 1057 C CA . ALA A 1 129 ? -44.487 -6.018 63.142 1.00 85.12 129 ALA A CA 1
ATOM 1058 C C . ALA A 1 129 ? -44.027 -5.437 64.487 1.00 85.12 129 ALA A C 1
ATOM 1060 O O . ALA A 1 129 ? -44.579 -5.826 65.512 1.00 85.12 129 ALA A O 1
ATOM 1061 N N . GLU A 1 130 ? -43.088 -4.486 64.481 1.00 83.69 130 GLU A N 1
ATOM 1062 C CA . GLU A 1 130 ? -42.654 -3.745 65.674 1.00 83.69 130 GLU A CA 1
ATOM 1063 C C . GLU A 1 130 ? -43.817 -2.967 66.292 1.00 83.69 130 GLU A C 1
ATOM 1065 O O . GLU A 1 130 ? -44.115 -3.158 67.465 1.00 83.69 130 GLU A O 1
ATOM 1070 N N . SER A 1 131 ? -44.572 -2.210 65.490 1.00 83.50 131 SER A N 1
ATOM 1071 C CA . SER A 1 131 ? -45.747 -1.475 65.977 1.00 83.50 131 SER A CA 1
ATOM 1072 C C . SER A 1 131 ? -46.793 -2.392 66.628 1.00 83.50 131 SER A C 1
ATOM 1074 O O . SER A 1 131 ? -47.321 -2.067 67.688 1.00 83.50 131 SER A O 1
ATOM 1076 N N . ARG A 1 132 ? -47.058 -3.573 66.050 1.00 84.50 132 ARG A N 1
ATOM 1077 C CA . ARG A 1 132 ? -47.951 -4.574 66.666 1.00 84.50 132 ARG A CA 1
ATOM 1078 C C . ARG A 1 132 ? -47.372 -5.176 67.946 1.00 84.50 132 ARG A C 1
ATOM 1080 O O . ARG A 1 132 ? -48.127 -5.525 68.852 1.00 84.50 132 ARG A O 1
ATOM 1087 N N . ALA A 1 133 ? -46.053 -5.353 68.012 1.00 85.75 133 ALA A N 1
ATOM 1088 C CA . ALA A 1 133 ? -45.385 -5.838 69.213 1.00 85.75 133 ALA A CA 1
ATOM 1089 C C . ALA A 1 133 ? -45.491 -4.812 70.352 1.00 85.75 133 ALA A C 1
ATOM 1091 O O . ALA A 1 133 ? -45.813 -5.204 71.474 1.00 85.75 133 ALA A O 1
ATOM 1092 N N . ASP A 1 134 ? -45.326 -3.523 70.051 1.00 84.75 134 ASP A N 1
ATOM 1093 C CA . ASP A 1 134 ? -45.480 -2.424 71.010 1.00 84.75 134 ASP A CA 1
ATOM 1094 C C . ASP A 1 134 ? -46.925 -2.307 71.519 1.00 84.75 134 ASP A C 1
ATOM 1096 O O . ASP A 1 134 ? -47.155 -2.199 72.727 1.00 84.75 134 ASP A O 1
ATOM 1100 N N . GLU A 1 135 ? -47.918 -2.415 70.628 1.00 84.00 135 GLU A N 1
ATOM 1101 C CA . GLU A 1 135 ? -49.338 -2.460 71.004 1.00 84.00 135 GLU A CA 1
ATOM 1102 C C . GLU A 1 135 ? -49.641 -3.637 71.944 1.00 84.00 135 GLU A C 1
ATOM 1104 O O . GLU A 1 135 ? -50.268 -3.456 72.993 1.00 84.00 135 GLU A O 1
ATOM 1109 N N . ASN A 1 136 ? -49.151 -4.838 71.617 1.00 83.88 136 ASN A N 1
ATOM 1110 C CA . ASN A 1 136 ? -49.308 -6.015 72.472 1.00 83.88 136 ASN A CA 1
ATOM 1111 C C . ASN A 1 136 ? -48.603 -5.850 73.825 1.00 83.88 136 ASN A C 1
ATOM 1113 O O . ASN A 1 136 ? -49.172 -6.216 74.855 1.00 83.88 136 ASN A O 1
ATOM 1117 N N . ALA A 1 137 ? -47.393 -5.287 73.854 1.00 85.25 137 ALA A N 1
ATOM 1118 C CA . ALA A 1 137 ? -46.665 -5.024 75.093 1.00 85.25 137 ALA A CA 1
ATOM 1119 C C . ALA A 1 137 ? -47.429 -4.042 75.996 1.00 85.25 137 ALA A C 1
ATOM 1121 O O . ALA A 1 137 ? -47.545 -4.256 77.205 1.00 85.25 137 ALA A O 1
ATOM 1122 N N . HIS A 1 138 ? -48.022 -3.004 75.407 1.00 84.12 138 HIS A N 1
ATOM 1123 C CA . HIS A 1 138 ? -48.843 -2.039 76.126 1.00 84.12 138 HIS A CA 1
ATOM 1124 C C . HIS A 1 138 ? -50.148 -2.656 76.665 1.00 84.12 138 HIS A C 1
ATOM 1126 O O . HIS A 1 138 ? -50.519 -2.405 77.814 1.00 84.12 138 HIS A O 1
ATOM 1132 N N . LEU A 1 139 ? -50.826 -3.508 75.886 1.00 88.31 139 LEU A N 1
ATOM 1133 C CA . LEU A 1 139 ? -52.006 -4.252 76.349 1.00 88.31 139 LEU A CA 1
ATOM 1134 C C . LEU A 1 139 ? -51.669 -5.205 77.504 1.00 88.31 139 LEU A C 1
ATOM 1136 O O . LEU A 1 139 ? -52.399 -5.244 78.496 1.00 88.31 139 LEU A O 1
ATOM 1140 N N . LEU A 1 140 ? -50.546 -5.924 77.416 1.00 86.31 140 LEU A N 1
ATOM 1141 C CA . LEU A 1 140 ? -50.061 -6.795 78.491 1.00 86.31 140 LEU A CA 1
ATOM 1142 C C . LEU A 1 140 ? -49.729 -6.003 79.761 1.00 86.31 140 LEU A C 1
ATOM 1144 O O . LEU A 1 140 ? -50.074 -6.442 80.857 1.00 86.31 140 LEU A O 1
ATOM 1148 N N . SER A 1 141 ? -49.119 -4.822 79.624 1.00 87.25 141 SER A N 1
ATOM 1149 C CA . SER A 1 141 ? -48.847 -3.918 80.747 1.00 87.25 141 SER A CA 1
ATOM 1150 C C . SER A 1 141 ? -50.139 -3.456 81.432 1.00 87.25 141 SER A C 1
ATOM 1152 O O . SER A 1 141 ? -50.284 -3.605 82.646 1.00 87.25 141 SER A O 1
ATOM 1154 N N . LYS A 1 142 ? -51.137 -2.998 80.661 1.00 87.62 142 LYS A N 1
ATOM 1155 C CA . LYS A 1 142 ? -52.462 -2.630 81.195 1.00 87.62 142 LYS A CA 1
ATOM 1156 C C . LYS A 1 142 ? -53.147 -3.795 81.910 1.00 87.62 142 LYS A C 1
ATOM 1158 O O . LYS A 1 142 ? -53.678 -3.615 83.005 1.00 87.62 142 LYS A O 1
ATOM 1163 N N . ALA A 1 143 ? -53.109 -4.989 81.321 1.00 83.31 143 ALA A N 1
ATOM 1164 C CA . ALA A 1 143 ? -53.669 -6.191 81.932 1.00 83.31 143 ALA A CA 1
ATOM 1165 C C . ALA A 1 143 ? -52.946 -6.562 83.239 1.00 83.31 143 ALA A C 1
ATOM 1167 O O . ALA A 1 143 ? -53.590 -6.965 84.206 1.00 83.31 143 ALA A O 1
ATOM 1168 N N . ALA A 1 144 ? -51.621 -6.391 83.301 1.00 84.31 144 ALA A N 1
ATOM 1169 C CA . ALA A 1 144 ? -50.838 -6.628 84.510 1.00 84.31 144 ALA A CA 1
ATOM 1170 C C . ALA A 1 144 ? -51.183 -5.636 85.634 1.00 84.31 144 ALA A C 1
ATOM 1172 O O . ALA A 1 144 ? -51.352 -6.061 86.779 1.00 84.31 144 ALA A O 1
ATOM 1173 N N . VAL A 1 145 ? -51.349 -4.344 85.316 1.00 83.88 145 VAL A N 1
ATOM 1174 C CA . VAL A 1 145 ? -51.788 -3.322 86.284 1.00 83.88 145 VAL A CA 1
ATOM 1175 C C . VAL A 1 145 ? -53.180 -3.656 86.818 1.00 83.88 145 VAL A C 1
ATOM 1177 O O . VAL A 1 145 ? -53.335 -3.791 88.031 1.00 83.88 145 VAL A O 1
ATOM 1180 N N . SER A 1 146 ? -54.147 -3.919 85.935 1.00 87.00 146 SER A N 1
ATOM 1181 C CA . SER A 1 146 ? -55.513 -4.303 86.321 1.00 87.00 146 SER A CA 1
ATOM 1182 C C . SER A 1 146 ? -55.543 -5.566 87.190 1.00 87.00 146 SER A C 1
ATOM 1184 O O . SER A 1 146 ? -56.218 -5.605 88.218 1.00 87.00 146 SER A O 1
ATOM 1186 N N . LYS A 1 147 ? -54.744 -6.587 86.852 1.00 85.31 147 LYS A N 1
ATOM 1187 C CA . LYS A 1 147 ? -54.609 -7.792 87.682 1.00 85.31 147 LYS A CA 1
ATOM 1188 C C . LYS A 1 147 ? -54.030 -7.473 89.061 1.00 85.31 147 LYS A C 1
ATOM 1190 O O . LYS A 1 147 ? -54.464 -8.053 90.052 1.00 85.31 147 LYS A O 1
ATOM 1195 N N . SER A 1 148 ? -53.048 -6.578 89.138 1.00 81.62 148 SER A N 1
ATOM 1196 C CA . SER A 1 148 ? -52.447 -6.179 90.413 1.00 81.62 148 SER A CA 1
ATOM 1197 C C . SER A 1 148 ? -53.414 -5.386 91.298 1.00 81.62 148 SER A C 1
ATOM 1199 O O . SER A 1 148 ? -53.416 -5.584 92.510 1.00 81.62 148 SER A O 1
ATOM 1201 N N . GLU A 1 149 ? -54.266 -4.545 90.708 1.00 82.00 149 GLU A N 1
ATOM 1202 C CA . GLU A 1 149 ? -55.334 -3.821 91.409 1.00 82.00 149 GLU A CA 1
ATOM 1203 C C . GLU A 1 149 ? -56.387 -4.788 91.943 1.00 82.00 149 GLU A C 1
ATOM 1205 O O . GLU A 1 149 ? -56.685 -4.763 93.132 1.00 82.00 149 GLU A O 1
ATOM 1210 N N . PHE A 1 150 ? -56.835 -5.730 91.110 1.00 82.94 150 PHE A N 1
ATOM 1211 C CA . PHE A 1 150 ? -57.750 -6.791 91.526 1.00 82.94 150 PHE A CA 1
ATOM 1212 C C . PHE A 1 150 ? -57.196 -7.617 92.698 1.00 82.94 150 PHE A C 1
ATOM 1214 O O . PHE A 1 150 ? -57.903 -7.880 93.669 1.00 82.94 150 PHE A O 1
ATOM 1221 N N . ILE A 1 151 ? -55.911 -7.991 92.649 1.00 82.62 151 ILE A N 1
ATOM 1222 C CA . ILE A 1 151 ? -55.252 -8.702 93.754 1.00 82.62 151 ILE A CA 1
ATOM 1223 C C . ILE A 1 151 ? -55.214 -7.835 95.019 1.00 82.62 151 ILE A C 1
ATOM 1225 O O . ILE A 1 151 ? -55.496 -8.347 96.099 1.00 82.62 151 ILE A O 1
ATOM 1229 N N . ARG A 1 152 ? -54.901 -6.535 94.916 1.00 83.12 152 ARG A N 1
ATOM 1230 C CA . ARG A 1 152 ? -54.922 -5.628 96.079 1.00 83.12 152 ARG A CA 1
ATOM 1231 C C . ARG A 1 152 ? -56.316 -5.480 96.671 1.00 83.12 152 ARG A C 1
ATOM 1233 O O . ARG A 1 152 ? -56.426 -5.405 97.888 1.00 83.12 152 ARG A O 1
ATOM 1240 N N . ASP A 1 153 ? -57.355 -5.437 95.847 1.00 82.50 153 ASP A N 1
ATOM 1241 C CA . ASP A 1 153 ? -58.732 -5.324 96.324 1.00 82.50 153 ASP A CA 1
ATOM 1242 C C . ASP A 1 153 ? -59.176 -6.590 97.060 1.00 82.50 153 ASP A C 1
ATOM 1244 O O . ASP A 1 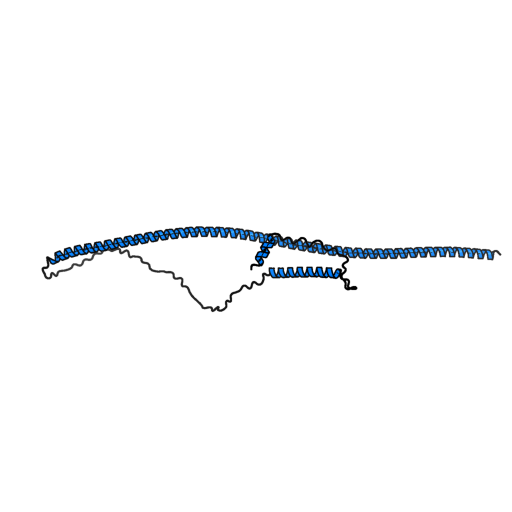153 ? -59.752 -6.489 98.144 1.00 82.50 153 ASP A O 1
ATOM 1248 N N . ILE A 1 154 ? -58.812 -7.775 96.556 1.00 80.44 154 ILE A N 1
ATOM 1249 C CA . ILE A 1 154 ? -58.981 -9.034 97.298 1.00 80.44 154 ILE A CA 1
ATOM 1250 C C . ILE A 1 154 ? -58.211 -8.979 98.621 1.00 80.44 154 ILE A C 1
ATOM 1252 O O . ILE A 1 154 ? -58.776 -9.282 99.668 1.00 80.44 154 ILE A O 1
ATOM 1256 N N . GLN A 1 155 ? -56.940 -8.571 98.597 1.00 79.19 155 GLN A N 1
ATOM 1257 C CA . GLN A 1 155 ? -56.109 -8.501 99.800 1.00 79.19 155 GLN A CA 1
ATOM 1258 C C . GLN A 1 155 ? -56.729 -7.568 100.850 1.00 79.19 155 GLN A C 1
ATOM 1260 O O . GLN A 1 155 ? -56.857 -7.957 102.003 1.00 79.19 155 GLN A O 1
ATOM 1265 N N . ARG A 1 156 ? -57.209 -6.385 100.441 1.00 78.75 156 ARG A N 1
ATOM 1266 C CA . ARG A 1 156 ? -57.924 -5.443 101.315 1.00 78.75 156 ARG A CA 1
ATOM 1267 C C . ARG A 1 156 ? -59.176 -6.069 101.916 1.00 78.75 156 ARG A C 1
ATOM 1269 O O . ARG A 1 156 ? -59.401 -5.927 103.112 1.00 78.75 156 ARG A O 1
ATOM 1276 N N . GLN A 1 157 ? -59.982 -6.776 101.121 1.00 74.06 157 GLN A N 1
ATOM 1277 C CA . GLN A 1 157 ? -61.155 -7.489 101.638 1.00 74.06 157 GLN A CA 1
ATOM 1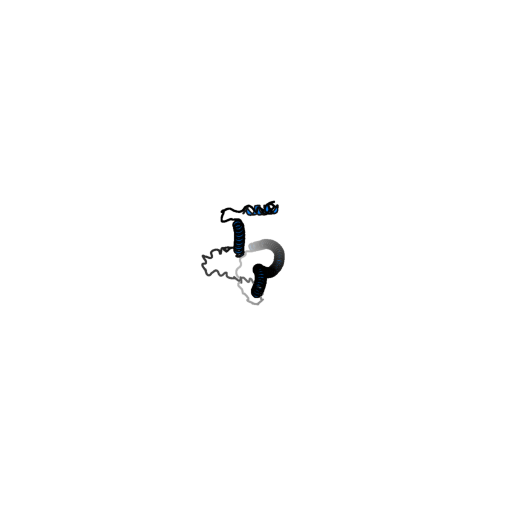278 C C . GLN A 1 157 ? -60.763 -8.539 102.688 1.00 74.06 157 GLN A C 1
ATOM 1280 O O . GLN A 1 157 ? -61.390 -8.603 103.743 1.00 74.06 157 GLN A O 1
ATOM 1285 N N . TYR A 1 158 ? -59.703 -9.313 102.446 1.00 70.81 158 TYR A N 1
ATOM 1286 C CA . TYR A 1 158 ? -59.181 -10.278 103.418 1.00 70.81 158 TYR A CA 1
ATOM 1287 C C . TYR A 1 158 ? -58.618 -9.611 104.681 1.00 70.81 158 TYR A C 1
ATOM 1289 O O . TYR A 1 158 ? -58.908 -10.070 105.785 1.00 70.81 158 TYR A O 1
ATOM 1297 N N . ASP A 1 159 ? -57.873 -8.515 104.547 1.00 68.75 159 ASP A N 1
ATOM 1298 C CA . ASP A 1 159 ? -57.312 -7.770 105.6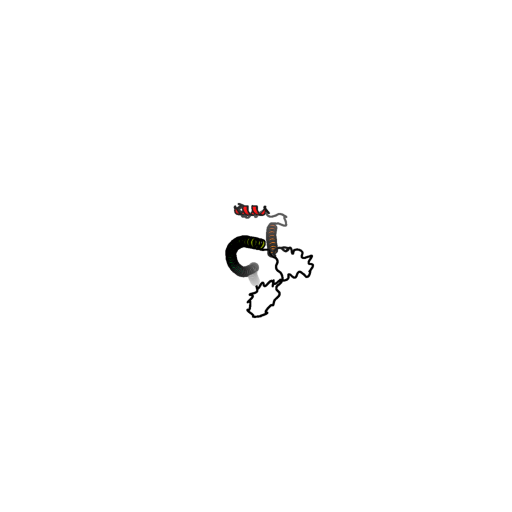76 1.00 68.75 159 ASP A CA 1
ATOM 1299 C C . ASP A 1 159 ? -58.430 -7.166 106.545 1.00 68.75 159 ASP A C 1
ATOM 1301 O O . ASP A 1 159 ? -58.369 -7.233 107.773 1.00 68.75 159 ASP A O 1
ATOM 1305 N N . HIS A 1 160 ? -59.518 -6.675 105.939 1.00 59.91 160 HIS A N 1
ATOM 1306 C CA . HIS A 1 160 ? -60.712 -6.236 106.668 1.00 59.91 160 HIS A CA 1
ATOM 1307 C C . HIS A 1 160 ? -61.402 -7.379 107.430 1.00 59.91 160 HIS A C 1
ATOM 1309 O O . HIS A 1 160 ? -61.851 -7.172 108.555 1.00 59.91 160 HIS A O 1
ATOM 1315 N N . VAL A 1 161 ? -61.449 -8.593 106.872 1.00 58.19 161 VAL A N 1
ATOM 1316 C CA . VAL A 1 161 ? -61.984 -9.779 107.569 1.00 58.19 161 VAL A CA 1
ATOM 1317 C C . VAL A 1 161 ? -61.052 -10.234 108.704 1.00 58.19 161 VAL A C 1
ATOM 1319 O O . VAL A 1 161 ? -61.530 -10.647 109.764 1.00 58.19 161 VAL A O 1
ATOM 1322 N N . SER A 1 162 ? -59.733 -10.100 108.521 1.00 52.03 162 SER A N 1
ATOM 1323 C CA . SER A 1 162 ? -58.711 -10.434 109.520 1.00 52.03 162 SER A CA 1
ATOM 1324 C C . SER A 1 162 ? -58.700 -9.475 110.716 1.00 52.03 162 SER A C 1
ATOM 1326 O O . SER A 1 162 ? -58.410 -9.907 111.830 1.00 52.03 162 SER A O 1
ATOM 1328 N N . ILE A 1 163 ? -59.028 -8.192 110.522 1.00 50.47 163 ILE A N 1
ATOM 1329 C CA . ILE A 1 163 ? -59.075 -7.192 111.607 1.00 50.47 163 ILE A CA 1
ATOM 1330 C C . ILE A 1 163 ? -60.301 -7.393 112.517 1.00 50.47 163 ILE A C 1
ATOM 1332 O O . ILE A 1 163 ? -60.256 -7.047 113.694 1.00 50.47 163 ILE A O 1
ATOM 1336 N N . VAL A 1 164 ? -61.374 -8.023 112.027 1.00 51.06 164 VAL A N 1
ATOM 1337 C CA . VAL A 1 164 ? -62.573 -8.316 112.838 1.00 51.06 164 VAL A CA 1
ATOM 1338 C C . VAL A 1 164 ? -62.407 -9.586 113.701 1.00 51.06 164 VAL A C 1
ATOM 1340 O O . VAL A 1 164 ? -63.173 -9.793 114.636 1.00 51.06 164 VAL A O 1
ATOM 1343 N N . HIS A 1 165 ? -61.372 -10.407 113.466 1.00 47.72 165 HIS A N 1
ATOM 1344 C CA . HIS A 1 165 ? -61.153 -11.687 114.165 1.00 47.72 165 HIS A CA 1
ATOM 1345 C C . HIS A 1 165 ? -59.776 -11.812 114.844 1.00 47.72 165 HIS A C 1
ATOM 1347 O O . HIS A 1 165 ? -59.199 -12.899 114.887 1.00 47.72 165 HIS A O 1
ATOM 1353 N N . SER A 1 166 ? -59.223 -10.735 115.412 1.00 42.31 166 SER A N 1
ATOM 1354 C CA . SER A 1 166 ? -57.998 -10.846 116.214 1.00 42.31 166 SER A CA 1
ATOM 1355 C C . SER A 1 166 ? -58.298 -11.328 117.643 1.00 42.31 166 SER A C 1
ATOM 1357 O O . SER A 1 166 ? -58.492 -10.525 118.556 1.00 42.31 166 SER A O 1
ATOM 1359 N N . THR A 1 167 ? -58.291 -12.644 117.855 1.00 47.19 167 THR A N 1
ATOM 1360 C CA . THR A 1 167 ? -58.026 -13.256 119.170 1.00 47.19 167 THR A CA 1
ATOM 1361 C C . THR A 1 167 ? -56.646 -13.924 119.149 1.00 47.19 167 THR A C 1
ATOM 1363 O O . THR A 1 167 ? -56.268 -14.510 118.132 1.00 47.19 167 THR A O 1
ATOM 1366 N N . PRO A 1 168 ? -55.844 -13.848 120.230 1.00 52.66 168 PRO A N 1
ATOM 1367 C CA . PRO A 1 168 ? -54.549 -14.507 120.271 1.00 52.66 168 PRO A CA 1
ATOM 1368 C C . PRO A 1 168 ? -54.729 -15.927 120.811 1.00 52.66 168 PRO A C 1
ATOM 1370 O O . PRO A 1 168 ? -55.225 -16.098 121.923 1.00 52.66 168 PRO A O 1
ATOM 1373 N N . LEU A 1 169 ? -54.285 -16.952 120.080 1.00 42.59 169 LEU A N 1
ATOM 137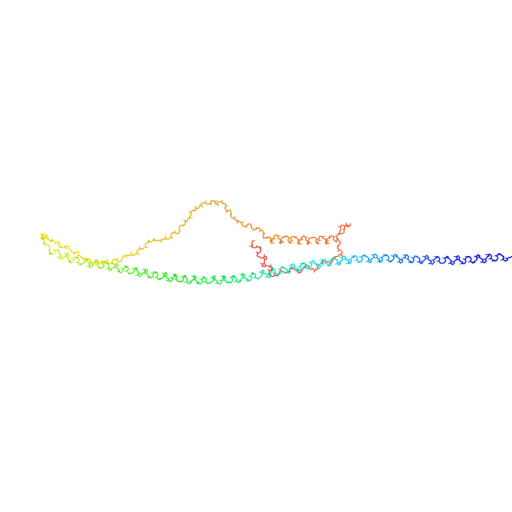4 C CA . LEU A 1 169 ? -54.111 -18.278 120.669 1.00 42.59 169 LEU A CA 1
ATOM 1375 C C . LEU A 1 169 ? -52.789 -18.933 120.275 1.00 42.59 169 LEU A C 1
ATOM 1377 O O . LEU A 1 169 ? -52.345 -18.939 119.130 1.00 42.59 169 LEU A O 1
ATOM 1381 N N . LEU A 1 170 ? -52.181 -19.457 121.332 1.00 41.56 170 LEU A N 1
ATOM 1382 C CA . LEU A 1 170 ? -50.907 -20.132 121.440 1.00 41.56 170 LEU A CA 1
ATOM 1383 C C . LEU A 1 170 ? -50.847 -21.461 120.668 1.00 41.56 170 LEU A C 1
ATOM 1385 O O . LEU A 1 170 ? -51.822 -22.195 120.558 1.00 41.56 170 LEU A O 1
ATOM 1389 N N . SER A 1 171 ? -49.628 -21.739 120.202 1.00 48.88 171 SER A N 1
ATOM 1390 C CA . SER A 1 171 ? -48.959 -23.034 120.004 1.00 48.88 171 SER A CA 1
ATOM 1391 C C . SER A 1 171 ? -49.792 -24.322 119.844 1.00 48.88 171 SER A C 1
ATOM 1393 O O . SER A 1 171 ? -50.317 -24.894 120.794 1.00 48.88 171 SER A O 1
ATOM 1395 N N . ALA A 1 172 ? -49.660 -24.944 118.666 1.00 37.50 172 ALA A N 1
ATOM 1396 C CA . ALA A 1 172 ? -49.770 -26.396 118.521 1.00 37.50 172 ALA A CA 1
ATOM 1397 C C . ALA A 1 172 ? -48.674 -26.941 117.593 1.00 37.50 172 ALA A C 1
ATOM 1399 O O . ALA A 1 172 ? -48.747 -26.934 116.368 1.00 37.50 172 ALA A O 1
ATOM 1400 N N . ARG A 1 173 ? -47.625 -27.446 118.239 1.00 40.72 173 ARG A N 1
ATOM 1401 C CA . ARG A 1 173 ? -46.611 -28.350 117.702 1.00 40.72 173 ARG A CA 1
ATOM 1402 C C . ARG A 1 173 ? -47.276 -29.681 117.339 1.00 40.72 173 ARG A C 1
ATOM 1404 O O . ARG A 1 173 ? -47.723 -30.363 118.255 1.00 40.72 173 ARG A O 1
ATOM 1411 N N . ARG A 1 174 ? -47.233 -30.113 116.070 1.00 39.47 174 ARG A N 1
ATOM 1412 C CA . ARG A 1 174 ? -47.052 -31.534 115.688 1.00 39.47 174 ARG A CA 1
ATOM 1413 C C . ARG A 1 174 ? -46.871 -31.729 114.173 1.00 39.47 174 ARG A C 1
ATOM 1415 O O . ARG A 1 174 ? -47.797 -31.570 113.401 1.00 39.47 174 ARG A O 1
ATOM 1422 N N . ARG A 1 175 ? -45.658 -32.197 113.858 1.00 40.41 175 ARG A N 1
ATOM 1423 C CA . ARG A 1 175 ? -45.302 -33.311 112.960 1.00 40.41 175 ARG A CA 1
ATOM 1424 C C . ARG A 1 175 ? -45.624 -33.198 111.462 1.00 40.41 175 ARG A C 1
ATOM 1426 O O . ARG A 1 175 ? -46.765 -33.207 111.028 1.00 40.41 175 ARG A O 1
ATOM 1433 N N . THR A 1 176 ? -44.531 -33.241 110.704 1.00 50.97 176 THR A N 1
ATOM 1434 C CA . THR A 1 176 ? -44.423 -33.680 109.310 1.00 50.97 176 THR A CA 1
ATOM 1435 C C . THR A 1 176 ? -45.025 -35.076 109.087 1.00 50.97 176 THR A C 1
ATOM 1437 O O . THR A 1 176 ? -45.123 -35.878 110.021 1.00 50.97 176 THR A O 1
ATOM 1440 N N . PRO A 1 177 ? -45.321 -35.406 107.819 1.00 45.03 177 PRO A N 1
ATOM 1441 C CA . PRO A 1 177 ? -44.592 -36.520 107.222 1.00 45.03 177 PRO A CA 1
ATOM 1442 C C . PRO A 1 177 ? -43.943 -36.142 105.884 1.00 45.03 177 PRO A C 1
ATOM 1444 O O . PRO A 1 177 ? -44.509 -35.448 105.045 1.00 45.03 177 PRO A O 1
ATOM 1447 N N . SER A 1 178 ? -42.722 -36.636 105.708 1.00 56.44 178 SER A N 1
ATOM 1448 C CA . SER A 1 178 ? -41.978 -36.714 104.456 1.00 56.44 178 SER A CA 1
ATOM 1449 C C . SER A 1 178 ? -42.484 -37.879 103.602 1.00 56.44 178 SER A C 1
ATOM 1451 O O . SER A 1 178 ? -42.469 -39.004 104.090 1.00 56.44 178 SER A O 1
ATOM 1453 N N . LEU A 1 179 ? -42.848 -37.613 102.346 1.00 48.31 179 LEU A N 1
ATOM 1454 C CA . LEU A 1 179 ? -42.989 -38.540 101.204 1.00 48.31 179 LEU A CA 1
ATOM 1455 C C . LEU A 1 179 ? -42.995 -37.614 99.967 1.00 48.31 179 LEU A C 1
ATOM 1457 O O . LEU A 1 179 ? -43.919 -36.828 99.807 1.00 48.31 179 LEU A O 1
ATOM 1461 N N . SER A 1 180 ? -41.909 -37.394 99.223 1.00 47.56 180 SER A N 1
ATOM 1462 C CA . SER A 1 180 ? -41.246 -38.276 98.250 1.00 47.56 180 SER A CA 1
ATOM 1463 C C . SER A 1 180 ? -42.201 -39.017 97.299 1.00 47.56 180 SER A C 1
ATOM 1465 O O . SER A 1 180 ? -42.562 -40.171 97.504 1.00 47.56 180 SER A O 1
ATOM 1467 N N . ARG A 1 181 ? -42.536 -38.376 96.171 1.00 38.62 181 ARG A N 1
ATOM 1468 C CA . ARG A 1 181 ? -42.571 -39.081 94.884 1.00 38.62 181 ARG A CA 1
ATOM 1469 C C . ARG A 1 181 ? -42.426 -38.124 93.706 1.00 38.62 181 ARG A C 1
ATOM 1471 O O . ARG A 1 181 ? -43.063 -37.082 93.638 1.00 38.62 181 ARG A O 1
ATOM 1478 N N . ASN A 1 182 ? -41.516 -38.532 92.831 1.00 48.81 182 ASN A N 1
ATOM 1479 C CA . ASN A 1 182 ? -41.137 -37.933 91.566 1.00 48.81 182 ASN A CA 1
ATOM 1480 C C . ASN A 1 182 ? -42.344 -37.739 90.650 1.00 48.81 182 ASN A C 1
ATOM 1482 O O . ASN A 1 182 ? -42.974 -38.734 90.314 1.00 48.81 182 ASN A O 1
ATOM 1486 N N . GLU A 1 183 ? -42.530 -36.531 90.120 1.00 42.94 183 GLU A N 1
ATOM 1487 C CA . GLU A 1 183 ? -42.916 -36.378 88.719 1.00 42.94 183 GLU A CA 1
ATOM 1488 C C . GLU A 1 183 ? -42.066 -35.293 88.055 1.00 42.94 183 GLU A C 1
ATOM 1490 O O . GLU A 1 183 ? -41.889 -34.169 88.520 1.00 42.94 183 GLU A O 1
ATOM 1495 N N . SER A 1 184 ? -41.453 -35.732 86.970 1.00 50.72 184 SER A N 1
ATOM 1496 C CA . SER A 1 184 ? -40.511 -35.055 86.104 1.00 50.72 184 SER A CA 1
ATOM 1497 C C . SER A 1 184 ? -41.102 -33.805 85.451 1.00 50.72 184 SER A C 1
ATOM 1499 O O . SER A 1 184 ? -41.880 -33.896 84.502 1.00 50.72 184 SER A O 1
ATOM 1501 N N . ILE A 1 185 ? -40.635 -32.632 85.874 1.00 44.16 185 ILE A N 1
ATOM 1502 C CA . ILE A 1 185 ? -40.782 -31.392 85.110 1.00 44.16 185 ILE A CA 1
ATOM 1503 C C . ILE A 1 185 ? -39.809 -31.466 83.926 1.00 44.16 185 ILE A C 1
ATOM 1505 O O . ILE A 1 185 ? -38.601 -31.270 84.070 1.00 44.16 185 ILE A O 1
ATOM 1509 N N . LYS A 1 186 ? -40.336 -31.746 82.728 1.00 43.12 186 LYS A N 1
ATOM 1510 C CA . LYS A 1 186 ? -39.650 -31.476 81.457 1.00 43.12 186 LYS A CA 1
ATOM 1511 C C . LYS A 1 186 ? -39.513 -29.958 81.300 1.00 43.12 186 LYS A C 1
ATOM 1513 O O . LYS A 1 186 ? -40.326 -29.299 80.660 1.00 43.12 186 LYS A O 1
ATOM 1518 N N . ALA A 1 187 ? -38.455 -29.405 81.883 1.00 42.03 187 ALA A N 1
ATOM 1519 C CA . ALA A 1 187 ? -37.971 -28.071 81.574 1.00 42.03 187 ALA A CA 1
ATOM 1520 C C . ALA A 1 187 ? -37.399 -28.073 80.146 1.00 42.03 187 ALA A C 1
ATOM 1522 O O . ALA A 1 187 ? -36.273 -28.516 79.912 1.00 42.03 187 ALA A O 1
ATOM 1523 N N . LYS A 1 188 ? -38.167 -27.579 79.167 1.00 45.94 188 LYS A N 1
ATOM 1524 C CA . LYS A 1 188 ? -37.584 -27.117 77.901 1.00 45.94 188 LYS A CA 1
ATOM 1525 C C . LYS A 1 188 ? -36.845 -25.813 78.194 1.00 45.94 188 LYS A C 1
ATOM 1527 O O . LYS A 1 188 ? -37.453 -24.759 78.340 1.00 45.94 188 LYS A O 1
ATOM 1532 N N . LYS A 1 189 ? -35.524 -25.928 78.338 1.00 50.19 189 LYS A N 1
ATOM 1533 C CA . LYS A 1 189 ? -34.594 -24.800 78.412 1.00 50.19 189 LYS A CA 1
ATOM 1534 C C . LYS A 1 189 ? -34.711 -23.933 77.147 1.00 50.19 189 LYS A C 1
ATOM 1536 O O . LYS A 1 189 ? -34.897 -24.488 76.061 1.00 50.19 189 LYS A O 1
ATOM 1541 N N . PRO A 1 190 ? -34.530 -22.608 77.259 1.00 48.06 190 PRO A N 1
ATOM 1542 C CA . PRO A 1 190 ? -34.315 -21.748 76.108 1.00 48.06 190 PRO A CA 1
ATOM 1543 C C . PRO A 1 190 ? -32.891 -21.980 75.585 1.00 48.06 190 PRO A C 1
ATOM 1545 O O . PRO A 1 190 ? -31.918 -21.839 76.324 1.00 48.06 190 PRO A O 1
ATOM 1548 N N . SER A 1 191 ? -32.742 -22.336 74.310 1.00 47.88 191 SER A N 1
ATOM 1549 C CA . SER A 1 191 ? -31.441 -22.315 73.637 1.00 47.88 191 SER A CA 1
ATOM 1550 C C . SER A 1 191 ? -31.147 -20.892 73.162 1.00 47.88 191 SER A C 1
ATOM 1552 O O . SER A 1 191 ? -31.282 -20.570 71.984 1.00 47.88 191 SER A O 1
ATOM 1554 N N . ALA A 1 192 ? -30.746 -20.031 74.096 1.00 44.78 192 ALA A N 1
ATOM 1555 C CA . ALA A 1 192 ? -29.983 -18.836 73.771 1.00 44.78 192 ALA A CA 1
ATOM 1556 C C . ALA A 1 192 ? -28.535 -19.271 73.488 1.00 44.78 192 ALA A C 1
ATOM 1558 O O . ALA A 1 192 ? -27.708 -19.359 74.393 1.00 44.78 192 ALA A O 1
ATOM 1559 N N . SER A 1 193 ? -28.246 -19.601 72.227 1.00 37.03 193 SER A N 1
ATOM 1560 C CA . SER A 1 193 ? -26.875 -19.698 71.727 1.00 37.03 193 SER A CA 1
ATOM 1561 C C . SER A 1 193 ? -26.409 -18.287 71.382 1.00 37.03 193 SER A C 1
ATOM 1563 O O . SER A 1 193 ? -26.745 -17.725 70.342 1.00 37.03 193 SER A O 1
ATOM 1565 N N . LEU A 1 194 ? -25.677 -17.686 72.313 1.00 39.41 194 LEU A N 1
ATOM 1566 C CA . LEU A 1 194 ? -24.846 -16.528 72.045 1.00 39.41 194 LEU A CA 1
ATOM 1567 C C . LEU A 1 194 ? -23.521 -17.016 71.448 1.00 39.41 194 LEU A C 1
ATOM 1569 O O . LEU A 1 194 ? -22.799 -17.781 72.077 1.00 39.41 194 LEU A O 1
ATOM 1573 N N . ARG A 1 195 ? -23.186 -16.441 70.288 1.00 38.75 195 ARG A N 1
ATOM 1574 C CA . ARG A 1 195 ? -21.821 -16.131 69.835 1.00 38.75 195 ARG A CA 1
ATOM 1575 C C . ARG A 1 195 ? -20.941 -17.323 69.429 1.00 38.75 195 ARG A C 1
ATOM 1577 O O . ARG A 1 195 ? -20.099 -17.790 70.182 1.00 38.75 195 ARG A O 1
ATOM 1584 N N . SER A 1 196 ? -20.962 -17.622 68.134 1.00 38.28 196 SER A N 1
ATOM 1585 C CA . SER A 1 196 ? -19.711 -17.611 67.366 1.00 38.28 196 SER A CA 1
ATOM 1586 C C . SER A 1 196 ? -19.851 -16.569 66.258 1.00 38.28 196 SER A C 1
ATOM 1588 O O . SER A 1 196 ? -20.289 -16.827 65.144 1.00 38.28 196 SER A O 1
ATOM 1590 N N . ALA A 1 197 ? -19.547 -15.323 66.622 1.00 41.56 197 ALA A N 1
ATOM 1591 C CA . ALA A 1 197 ? -19.136 -14.338 65.642 1.00 41.56 197 ALA A CA 1
ATOM 1592 C C . ALA A 1 197 ? -17.777 -14.815 65.123 1.00 41.56 197 ALA A C 1
ATOM 1594 O O . ALA A 1 197 ? -16.792 -14.773 65.860 1.00 41.56 197 ALA A O 1
ATOM 1595 N N . THR A 1 198 ? -17.733 -15.314 63.890 1.00 38.06 198 THR A N 1
ATOM 1596 C CA . THR A 1 198 ? -16.471 -15.542 63.191 1.00 38.06 198 THR A CA 1
ATOM 1597 C C . THR A 1 198 ? -15.901 -14.174 62.851 1.00 38.06 198 THR A C 1
ATOM 1599 O O . THR A 1 198 ? -16.205 -13.560 61.833 1.00 38.06 198 THR A O 1
ATOM 1602 N N . THR A 1 199 ? -15.116 -13.665 63.789 1.00 39.22 199 THR A N 1
ATOM 1603 C CA . THR A 1 199 ? -14.191 -12.559 63.628 1.00 39.22 199 THR A CA 1
ATOM 1604 C C . THR A 1 199 ? -13.110 -12.982 62.639 1.00 39.22 199 THR A C 1
ATOM 1606 O O . THR A 1 199 ? -12.125 -13.622 63.003 1.00 39.22 199 THR A O 1
ATOM 1609 N N . THR A 1 200 ? -13.232 -12.596 61.371 1.00 37.00 200 THR A N 1
ATOM 1610 C CA . THR A 1 200 ? -12.032 -12.440 60.545 1.00 37.00 200 THR A CA 1
ATOM 1611 C C . THR A 1 200 ? -11.271 -11.241 61.089 1.00 37.00 200 THR A C 1
ATOM 1613 O O . THR A 1 200 ? -11.600 -10.090 60.804 1.00 37.00 200 THR A O 1
ATOM 1616 N N . ARG A 1 201 ? -10.286 -11.530 61.949 1.00 36.31 201 ARG A N 1
ATOM 1617 C CA . ARG A 1 201 ? -9.255 -10.584 62.376 1.00 36.31 201 ARG A CA 1
ATOM 1618 C C . ARG A 1 201 ? -8.656 -9.934 61.135 1.00 36.31 201 ARG A C 1
ATOM 1620 O O . ARG A 1 201 ? -7.953 -10.573 60.360 1.00 36.31 201 ARG A O 1
ATOM 1627 N N . THR A 1 202 ? -8.897 -8.639 61.016 1.00 35.59 202 THR A N 1
ATOM 1628 C CA . THR A 1 202 ? -7.975 -7.693 60.406 1.00 35.59 202 THR A CA 1
ATOM 1629 C C . THR A 1 202 ? -6.626 -7.821 61.110 1.00 35.59 202 THR A C 1
ATOM 1631 O O . THR A 1 202 ? -6.490 -7.480 62.285 1.00 35.59 202 THR A O 1
ATOM 1634 N N . ALA A 1 203 ? -5.636 -8.354 60.401 1.00 36.41 203 ALA A N 1
ATOM 1635 C CA . ALA A 1 203 ? -4.235 -8.185 60.741 1.00 36.41 203 ALA A CA 1
ATOM 1636 C C . ALA A 1 203 ? -3.721 -6.946 59.995 1.00 36.41 203 ALA A C 1
ATOM 1638 O O . ALA A 1 203 ? -3.458 -6.986 58.799 1.00 36.41 203 ALA A O 1
ATOM 1639 N N . SER A 1 204 ? -3.621 -5.839 60.715 1.00 37.88 204 SER A N 1
ATOM 1640 C CA . SER A 1 204 ? -2.713 -4.720 60.443 1.00 37.88 204 SER A CA 1
ATOM 1641 C C . SER A 1 204 ? -1.508 -4.919 61.371 1.00 37.88 204 SER A C 1
ATOM 1643 O O . SER A 1 204 ? -1.731 -5.146 62.556 1.00 37.88 204 SER A O 1
ATOM 1645 N N . SER A 1 205 ? -0.227 -4.894 61.013 1.00 36.94 205 SER A N 1
ATOM 1646 C CA . SER A 1 205 ? 0.532 -4.633 59.786 1.00 36.94 205 SER A CA 1
ATOM 1647 C C . SER A 1 205 ? 1.961 -5.149 60.061 1.00 36.94 205 SER A C 1
ATOM 1649 O O . SER A 1 205 ? 2.379 -5.121 61.219 1.00 36.94 205 SER A O 1
ATOM 1651 N N . PRO A 1 206 ? 2.793 -5.457 59.056 1.00 35.38 206 PRO A N 1
ATOM 1652 C CA . PRO A 1 206 ? 4.175 -5.018 59.084 1.00 35.38 206 PRO A CA 1
ATOM 1653 C C . PRO A 1 206 ? 4.206 -3.658 58.398 1.00 35.38 206 PRO A C 1
ATOM 1655 O O . PRO A 1 206 ? 3.841 -3.523 57.230 1.00 35.38 206 PRO A O 1
ATOM 1658 N N . SER A 1 207 ? 4.610 -2.643 59.153 1.00 36.88 207 SER A N 1
ATOM 1659 C CA . SER A 1 207 ? 5.120 -1.393 58.614 1.00 36.88 207 SER A CA 1
ATOM 1660 C C . SER A 1 207 ? 6.204 -1.711 57.586 1.00 36.88 207 SER A C 1
ATOM 1662 O O . SER A 1 207 ? 7.316 -2.087 57.952 1.00 36.88 207 SER A O 1
ATOM 1664 N N . ASN A 1 208 ? 5.878 -1.573 56.305 1.00 38.97 208 ASN A N 1
ATOM 1665 C CA . ASN A 1 208 ? 6.889 -1.282 55.311 1.00 38.97 208 ASN A CA 1
ATOM 1666 C C . ASN A 1 208 ? 6.717 0.187 54.960 1.00 38.97 208 ASN A C 1
ATOM 1668 O O . ASN A 1 208 ? 5.783 0.588 54.261 1.00 38.97 208 ASN A O 1
ATOM 1672 N N . ASP A 1 209 ? 7.591 0.971 55.573 1.00 41.94 209 ASP A N 1
ATOM 1673 C CA . ASP A 1 209 ? 7.879 2.347 55.243 1.00 41.94 209 ASP A CA 1
ATOM 1674 C C . ASP A 1 209 ? 8.135 2.426 53.729 1.00 41.94 209 ASP A C 1
ATOM 1676 O O . ASP A 1 209 ? 9.187 2.046 53.227 1.00 41.94 209 ASP A O 1
ATOM 1680 N N . ASN A 1 210 ? 7.120 2.840 52.976 1.00 40.09 210 ASN A N 1
ATOM 1681 C CA . ASN A 1 210 ? 7.277 3.339 51.615 1.00 40.09 210 ASN A CA 1
ATOM 1682 C C . ASN A 1 210 ? 6.769 4.781 51.578 1.00 40.09 210 ASN A C 1
ATOM 1684 O O . ASN A 1 210 ? 6.008 5.206 50.707 1.00 40.09 210 ASN A O 1
ATOM 1688 N N . SER A 1 211 ? 7.278 5.569 52.525 1.00 44.69 211 SER A N 1
ATOM 1689 C CA . SER A 1 211 ? 7.781 6.887 52.176 1.00 44.69 211 SER A CA 1
ATOM 1690 C C . SER A 1 211 ? 8.632 6.734 50.897 1.00 44.69 211 SER A C 1
ATOM 1692 O O . SER A 1 211 ? 9.663 6.074 50.888 1.00 44.69 211 SER A O 1
ATOM 1694 N N . ARG A 1 212 ? 8.147 7.300 49.780 1.00 42.53 212 ARG A N 1
ATOM 1695 C CA . ARG A 1 212 ? 8.627 7.134 48.384 1.00 42.53 212 ARG A CA 1
ATOM 1696 C C . ARG A 1 212 ? 8.049 5.956 47.588 1.00 42.53 212 ARG A C 1
ATOM 1698 O O . ARG A 1 212 ? 8.774 5.244 46.901 1.00 42.53 212 ARG A O 1
ATOM 1705 N N . LYS A 1 213 ? 6.731 5.914 47.422 1.00 37.16 213 LYS A N 1
ATOM 1706 C CA . LYS A 1 213 ? 6.227 5.781 46.045 1.00 37.16 213 LYS A CA 1
ATOM 1707 C C . LYS A 1 213 ? 5.730 7.138 45.598 1.00 37.16 213 LYS A C 1
ATOM 1709 O O . LYS A 1 213 ? 4.564 7.484 45.747 1.00 37.16 213 LYS A O 1
ATOM 1714 N N . ARG A 1 214 ? 6.698 7.923 45.098 1.00 42.03 214 ARG A N 1
ATOM 1715 C CA . ARG A 1 214 ? 6.433 9.027 44.173 1.00 42.03 214 ARG A CA 1
ATOM 1716 C C . ARG A 1 214 ? 5.356 8.524 43.226 1.00 42.03 214 ARG A C 1
ATOM 1718 O O . ARG A 1 214 ? 5.486 7.398 42.738 1.00 42.03 214 ARG A O 1
ATOM 1725 N N . GLY A 1 215 ? 4.312 9.323 43.020 1.00 37.91 215 GLY A N 1
ATOM 1726 C CA . GLY A 1 215 ? 3.382 9.073 41.937 1.00 37.91 215 GLY A CA 1
ATOM 1727 C C . GLY A 1 215 ? 4.210 8.693 40.722 1.00 37.91 215 GLY A C 1
ATOM 1728 O O . GLY A 1 215 ? 5.114 9.434 40.330 1.00 37.91 215 GLY A O 1
ATOM 1729 N N . VAL A 1 216 ? 3.969 7.499 40.190 1.00 40.94 216 VAL A N 1
ATOM 1730 C CA . VAL A 1 216 ? 4.366 7.227 38.821 1.00 40.94 216 VAL A CA 1
ATOM 1731 C C . VAL A 1 216 ? 3.435 8.128 38.023 1.00 40.94 216 VAL A C 1
ATOM 1733 O O . VAL A 1 216 ? 2.345 7.727 37.626 1.00 40.94 216 VAL A O 1
ATOM 1736 N N . MET A 1 217 ? 3.831 9.400 37.889 1.00 37.34 217 MET A N 1
ATOM 1737 C CA . MET A 1 217 ? 3.571 10.132 36.669 1.00 37.34 217 MET A CA 1
ATOM 1738 C C . MET A 1 217 ? 4.053 9.173 35.595 1.00 37.34 217 MET A C 1
ATOM 1740 O O . MET A 1 217 ? 5.247 8.911 35.464 1.00 37.34 217 MET A O 1
ATOM 1744 N N . LEU A 1 218 ? 3.096 8.537 34.927 1.00 36.38 218 LEU A N 1
ATOM 1745 C CA . LEU A 1 218 ? 3.311 8.064 33.582 1.00 36.38 218 LEU A CA 1
ATOM 1746 C C . LEU A 1 218 ? 3.737 9.313 32.825 1.00 36.38 218 LEU A C 1
ATOM 1748 O O . LEU A 1 218 ? 2.900 10.105 32.394 1.00 36.38 218 LEU A O 1
ATOM 1752 N N . ASP A 1 219 ? 5.049 9.526 32.756 1.00 40.25 219 ASP A N 1
ATOM 1753 C CA . ASP A 1 219 ? 5.629 10.332 31.711 1.00 40.25 219 ASP A CA 1
ATOM 1754 C C . ASP A 1 219 ? 5.071 9.710 30.440 1.00 40.25 219 ASP A C 1
ATOM 1756 O O . ASP A 1 219 ? 5.416 8.584 30.067 1.00 40.25 219 ASP A O 1
ATOM 1760 N N . PHE A 1 220 ? 4.120 10.412 29.826 1.00 37.00 220 PHE A N 1
ATOM 1761 C CA . PHE A 1 220 ? 3.712 10.179 28.458 1.00 37.00 220 PHE A CA 1
ATOM 1762 C C . PHE A 1 220 ? 4.947 10.473 27.610 1.00 37.00 220 PHE A C 1
ATOM 1764 O O . PHE A 1 220 ? 5.057 11.523 26.980 1.00 37.00 220 PHE A O 1
ATOM 1771 N N . SER A 1 221 ? 5.919 9.555 27.630 1.00 50.09 221 SER A N 1
ATOM 1772 C CA . SER A 1 221 ? 6.888 9.437 26.564 1.00 50.09 221 SER A CA 1
ATOM 1773 C C . SER A 1 221 ? 6.038 9.389 25.311 1.00 50.09 221 SER A C 1
ATOM 1775 O O . SER A 1 221 ? 5.157 8.532 25.188 1.00 50.09 221 SER A O 1
ATOM 1777 N N . GLU A 1 222 ? 6.185 10.438 24.503 1.00 57.41 222 GLU A N 1
ATOM 1778 C CA . GLU A 1 222 ? 5.395 10.665 23.305 1.00 57.41 222 GLU A CA 1
ATOM 1779 C C . GLU A 1 222 ? 5.188 9.327 22.610 1.00 57.41 222 GLU A C 1
ATOM 1781 O O . GLU A 1 222 ? 6.176 8.597 22.442 1.00 57.41 222 GLU A O 1
ATOM 1786 N N . PRO A 1 223 ? 3.942 8.965 22.249 1.00 51.38 223 PRO A N 1
ATOM 1787 C CA . PRO A 1 223 ? 3.693 7.667 21.651 1.00 51.38 223 PRO A CA 1
ATOM 1788 C C . PRO A 1 223 ? 4.686 7.517 20.505 1.00 51.38 223 PRO A C 1
ATOM 1790 O O . PRO A 1 223 ? 4.841 8.451 19.721 1.00 51.38 223 PRO A O 1
ATOM 1793 N N . ALA A 1 224 ? 5.409 6.398 20.427 1.00 55.47 224 ALA A N 1
ATOM 1794 C CA . ALA A 1 224 ? 6.470 6.193 19.433 1.00 55.47 224 ALA A CA 1
ATOM 1795 C C . ALA A 1 224 ? 6.008 6.542 17.998 1.00 55.47 224 ALA A C 1
ATOM 1797 O O . ALA A 1 224 ? 6.796 6.974 17.159 1.00 55.47 224 ALA A O 1
ATOM 1798 N N . ASN A 1 225 ? 4.697 6.461 17.760 1.00 55.41 225 ASN A N 1
ATOM 1799 C CA . ASN A 1 225 ? 4.011 6.897 16.551 1.00 55.41 225 ASN A CA 1
ATOM 1800 C C . ASN A 1 225 ? 4.062 8.414 16.282 1.00 55.41 225 ASN A C 1
ATOM 1802 O O . ASN A 1 225 ? 4.160 8.796 15.121 1.00 55.41 225 ASN A O 1
ATOM 1806 N N . ARG A 1 226 ? 4.036 9.284 17.299 1.00 62.25 226 ARG A N 1
ATOM 1807 C CA . ARG A 1 226 ? 4.169 10.744 17.152 1.00 62.25 226 ARG A CA 1
ATOM 1808 C C . ARG A 1 226 ? 5.588 11.134 16.755 1.00 62.25 226 ARG A C 1
ATOM 1810 O O . ARG A 1 226 ? 5.743 11.831 15.767 1.00 62.25 226 ARG A O 1
ATOM 1817 N N . ARG A 1 227 ? 6.617 10.562 17.392 1.00 59.69 227 ARG A N 1
ATOM 1818 C CA . ARG A 1 227 ? 8.015 10.765 16.959 1.00 59.69 227 ARG A CA 1
ATOM 1819 C C . ARG A 1 227 ? 8.266 10.255 15.541 1.00 59.69 227 ARG A C 1
ATOM 1821 O O . ARG A 1 227 ? 8.988 10.890 14.779 1.00 59.69 227 ARG A O 1
ATOM 1828 N N . LEU A 1 228 ? 7.646 9.136 15.161 1.00 64.62 228 LEU A N 1
ATOM 1829 C CA . LEU A 1 228 ? 7.726 8.616 13.794 1.00 64.62 228 LEU A CA 1
ATOM 1830 C C . LEU A 1 228 ? 7.003 9.527 12.786 1.00 64.62 228 LEU A C 1
ATOM 1832 O O . LEU A 1 228 ? 7.470 9.683 11.658 1.00 64.62 228 LEU A O 1
ATOM 1836 N N . LEU A 1 229 ? 5.874 10.125 13.177 1.00 64.94 229 LEU A N 1
ATOM 1837 C CA . LEU A 1 229 ? 5.147 11.102 12.367 1.00 64.94 229 LEU A CA 1
ATOM 1838 C C . LEU A 1 229 ? 5.938 12.401 12.228 1.00 64.94 229 LEU A C 1
ATOM 1840 O O . LEU A 1 229 ? 6.141 12.845 11.105 1.00 64.94 229 LEU A O 1
ATOM 1844 N N . ASP A 1 230 ? 6.469 12.942 13.319 1.00 64.56 230 ASP A N 1
ATOM 1845 C CA . ASP A 1 230 ? 7.285 14.157 13.313 1.00 64.56 230 ASP A CA 1
ATOM 1846 C C . ASP A 1 230 ? 8.557 13.956 12.475 1.00 64.56 230 ASP A C 1
ATOM 1848 O O . ASP A 1 230 ? 8.911 14.810 11.664 1.00 64.56 230 ASP A O 1
ATOM 1852 N N . PHE A 1 231 ? 9.186 12.777 12.556 1.00 68.81 231 PHE A N 1
ATOM 1853 C CA . PHE A 1 231 ? 10.317 12.413 11.700 1.00 68.81 231 PHE A CA 1
ATOM 1854 C C . PHE A 1 231 ? 9.930 12.315 10.216 1.00 68.81 231 PHE A C 1
ATOM 1856 O O . PHE A 1 231 ? 10.665 12.789 9.347 1.00 68.81 231 PHE A O 1
ATOM 1863 N N . LYS A 1 232 ? 8.765 11.735 9.897 1.00 71.81 232 LYS A N 1
ATOM 1864 C CA . LYS A 1 232 ? 8.256 11.663 8.516 1.00 71.81 232 LYS A CA 1
ATOM 1865 C C . LYS A 1 232 ? 7.891 13.042 7.968 1.00 71.81 232 LYS A C 1
ATOM 1867 O O . LYS A 1 232 ? 8.214 13.332 6.819 1.00 71.81 232 LYS A O 1
ATOM 1872 N N . ILE A 1 233 ? 7.270 13.897 8.778 1.00 68.12 233 ILE A N 1
ATOM 1873 C CA . ILE A 1 233 ? 6.918 15.275 8.417 1.00 68.12 233 ILE A CA 1
ATOM 1874 C C . ILE A 1 233 ? 8.195 16.091 8.182 1.00 68.12 233 ILE A C 1
ATOM 1876 O O . ILE A 1 233 ? 8.313 16.750 7.150 1.00 68.12 233 ILE A O 1
ATOM 1880 N N . ALA A 1 234 ? 9.194 15.967 9.060 1.00 71.69 234 ALA A N 1
ATOM 1881 C CA . ALA A 1 234 ? 10.497 16.603 8.886 1.00 71.69 234 ALA A CA 1
ATOM 1882 C C . ALA A 1 234 ? 11.204 16.125 7.606 1.00 71.69 234 ALA A C 1
ATOM 1884 O O . ALA A 1 234 ? 11.706 16.945 6.839 1.00 71.69 234 ALA A O 1
ATOM 1885 N N . LYS A 1 235 ? 11.178 14.817 7.310 1.00 77.88 235 LYS A N 1
ATOM 1886 C CA . LYS A 1 235 ? 11.758 14.255 6.077 1.00 77.88 235 LYS A CA 1
ATOM 1887 C C . LYS A 1 235 ? 11.045 14.717 4.807 1.00 77.88 235 LYS A C 1
ATOM 1889 O O . LYS A 1 235 ? 11.702 14.987 3.803 1.00 77.88 235 LYS A O 1
ATOM 1894 N N . LEU A 1 236 ? 9.718 14.824 4.833 1.00 65.38 236 LEU A N 1
ATOM 1895 C CA . LEU A 1 236 ? 8.941 15.352 3.709 1.00 65.38 236 LEU A CA 1
ATOM 1896 C C . LEU A 1 236 ? 9.209 16.849 3.497 1.00 65.38 236 LEU A C 1
ATOM 1898 O O . LEU A 1 236 ? 9.366 17.278 2.354 1.00 65.38 236 LEU A O 1
ATOM 1902 N N . SER A 1 237 ? 9.339 17.621 4.579 1.00 77.44 237 SER A N 1
ATOM 1903 C CA . SER A 1 237 ? 9.731 19.034 4.527 1.00 77.44 237 SER A CA 1
ATOM 1904 C C . SER A 1 237 ? 11.138 19.211 3.946 1.00 77.44 237 SER A C 1
ATOM 1906 O O . SER A 1 237 ? 11.325 20.011 3.032 1.00 77.44 237 SER A O 1
ATOM 1908 N N . GLU A 1 238 ? 12.112 18.417 4.402 1.00 79.56 238 GLU A N 1
ATOM 1909 C CA . GLU A 1 238 ? 13.493 18.436 3.897 1.00 79.56 238 GLU A CA 1
ATOM 1910 C C . GLU A 1 238 ? 13.546 18.095 2.397 1.00 79.56 238 GLU A C 1
ATOM 1912 O O . GLU A 1 238 ? 14.225 18.764 1.618 1.00 79.56 238 GLU A O 1
ATOM 1917 N N . ASN A 1 239 ? 12.783 17.090 1.957 1.00 77.81 239 ASN A N 1
ATOM 1918 C CA . ASN A 1 239 ? 12.720 16.700 0.548 1.00 77.81 239 ASN A CA 1
ATOM 1919 C C . ASN A 1 239 ? 12.063 17.769 -0.335 1.00 77.81 239 ASN A C 1
ATOM 1921 O O . ASN A 1 239 ? 12.526 18.001 -1.453 1.00 77.81 239 ASN A O 1
ATOM 1925 N N . ASN A 1 240 ? 11.022 18.445 0.154 1.00 71.56 240 ASN A N 1
ATOM 1926 C CA . ASN A 1 240 ? 10.403 19.554 -0.571 1.00 71.56 240 ASN A CA 1
ATOM 1927 C C . ASN A 1 240 ? 11.339 20.765 -0.665 1.00 71.56 240 ASN A C 1
ATOM 1929 O O . ASN A 1 240 ? 11.476 21.334 -1.747 1.00 71.56 240 ASN A O 1
ATOM 1933 N N . GLN A 1 241 ? 12.051 21.103 0.413 1.00 73.12 241 GLN A N 1
ATOM 1934 C CA . GLN A 1 241 ? 13.073 22.153 0.392 1.00 73.12 241 GLN A CA 1
ATOM 1935 C C . GLN A 1 241 ? 14.212 21.810 -0.577 1.00 73.12 241 GLN A C 1
ATOM 1937 O O . GLN A 1 241 ? 14.601 22.650 -1.383 1.00 73.12 241 GLN A O 1
ATOM 1942 N N . ARG A 1 242 ? 14.699 20.561 -0.593 1.00 73.12 242 ARG A N 1
ATOM 1943 C CA . ARG A 1 242 ? 15.716 20.108 -1.562 1.00 73.12 242 ARG A CA 1
ATOM 1944 C C . ARG A 1 242 ? 15.234 20.210 -3.009 1.00 73.12 242 ARG A C 1
ATOM 1946 O O . ARG A 1 242 ? 16.007 20.622 -3.867 1.00 73.12 242 ARG A O 1
ATOM 1953 N N . ARG A 1 243 ? 13.972 19.870 -3.293 1.00 74.56 243 ARG A N 1
ATOM 1954 C CA . ARG A 1 243 ? 13.386 20.034 -4.637 1.00 74.56 243 ARG A CA 1
ATOM 1955 C C . ARG A 1 243 ? 13.312 21.502 -5.046 1.00 74.56 243 ARG A C 1
ATOM 1957 O O . ARG A 1 243 ? 13.694 21.817 -6.165 1.00 74.56 243 ARG A O 1
ATOM 1964 N N . GLN A 1 244 ? 12.893 22.387 -4.143 1.00 71.38 244 GLN A N 1
ATOM 1965 C CA . GLN A 1 244 ? 12.868 23.830 -4.397 1.00 71.38 244 GLN A CA 1
ATOM 1966 C C . GLN A 1 244 ? 14.274 24.394 -4.627 1.00 71.38 244 GLN A C 1
ATOM 1968 O O . GLN A 1 244 ? 14.479 25.139 -5.576 1.00 71.38 244 GLN A O 1
ATOM 1973 N N . ILE A 1 245 ? 15.259 23.992 -3.819 1.00 72.88 245 ILE A N 1
ATOM 1974 C CA . ILE A 1 245 ? 16.657 24.414 -3.984 1.00 72.88 245 ILE A CA 1
ATOM 1975 C C . ILE A 1 245 ? 17.233 23.903 -5.307 1.00 72.88 245 ILE A C 1
ATOM 1977 O O . ILE A 1 245 ? 17.913 24.652 -5.997 1.00 72.88 245 ILE A O 1
ATOM 1981 N N . ASN A 1 246 ? 16.963 22.653 -5.687 1.00 73.19 246 ASN A N 1
ATOM 1982 C CA . ASN A 1 246 ? 17.441 22.107 -6.958 1.00 73.19 246 ASN A CA 1
ATOM 1983 C C . ASN A 1 246 ? 16.774 22.785 -8.159 1.00 73.19 246 ASN A C 1
ATOM 1985 O O . ASN A 1 246 ? 17.455 23.050 -9.142 1.00 73.19 246 ASN A O 1
ATOM 1989 N N . HIS A 1 247 ? 15.485 23.117 -8.054 1.00 72.12 247 HIS A N 1
ATOM 1990 C CA . HIS A 1 247 ? 14.772 23.905 -9.058 1.00 72.12 247 HIS A CA 1
ATOM 1991 C C . HIS A 1 247 ? 15.328 25.333 -9.153 1.00 72.12 247 HIS A C 1
ATOM 1993 O O . HIS A 1 247 ? 15.470 25.879 -10.237 1.00 72.12 247 HIS A O 1
ATOM 1999 N N . LEU A 1 248 ? 15.674 25.964 -8.030 1.00 68.81 248 LEU A N 1
ATOM 2000 C CA . LEU A 1 248 ? 16.317 27.280 -8.040 1.00 68.81 248 LEU A CA 1
ATOM 2001 C C . LEU A 1 248 ? 17.719 27.203 -8.660 1.00 68.81 248 LEU A C 1
ATOM 2003 O O . LEU A 1 248 ? 18.061 28.029 -9.497 1.00 68.81 248 LEU A O 1
ATOM 2007 N N . LYS A 1 249 ? 18.505 26.176 -8.319 1.00 73.69 249 LYS A N 1
ATOM 2008 C CA . LYS A 1 249 ? 19.842 25.952 -8.887 1.00 73.69 249 LYS A CA 1
ATOM 2009 C C . LYS A 1 249 ? 19.824 25.657 -10.384 1.00 73.69 249 LYS A C 1
ATOM 2011 O O . LYS A 1 249 ? 20.762 26.053 -11.059 1.00 73.69 249 LYS A O 1
ATOM 2016 N N . SER A 1 250 ? 18.795 24.991 -10.912 1.00 73.31 250 SER A N 1
ATOM 2017 C CA . SER A 1 250 ? 18.687 24.737 -12.356 1.00 73.31 250 SER A CA 1
ATOM 2018 C C . SER A 1 250 ? 18.394 25.991 -13.180 1.00 73.31 250 SER A C 1
ATOM 2020 O O . SER A 1 250 ? 18.562 25.955 -14.392 1.00 73.31 250 SER A O 1
ATOM 2022 N N . HIS A 1 251 ? 17.970 27.080 -12.536 1.00 69.56 251 HIS A N 1
ATOM 2023 C CA . HIS A 1 251 ? 17.759 28.383 -13.170 1.00 69.56 251 HIS A CA 1
ATOM 2024 C C . HIS A 1 251 ? 18.806 29.418 -12.752 1.00 69.56 251 HIS A C 1
ATOM 2026 O O . HIS A 1 251 ? 18.647 30.590 -13.068 1.00 69.56 251 HIS A O 1
ATOM 2032 N N . TYR A 1 252 ? 19.841 29.017 -12.012 1.00 64.38 252 TYR A N 1
ATOM 2033 C CA . TYR A 1 252 ? 20.918 29.906 -11.594 1.00 64.38 252 TYR A CA 1
ATOM 2034 C C . TYR A 1 252 ? 22.085 29.782 -12.569 1.00 64.38 252 TYR A C 1
ATOM 2036 O O . TYR A 1 252 ? 22.675 28.705 -12.676 1.00 64.38 252 TYR A O 1
ATOM 2044 N N . ASP A 1 253 ? 22.423 30.874 -13.250 1.00 70.88 253 ASP A N 1
ATOM 2045 C CA . ASP A 1 253 ? 23.600 30.937 -14.109 1.00 70.88 253 ASP A CA 1
ATOM 2046 C C . ASP A 1 253 ? 24.817 31.400 -13.278 1.00 70.88 253 ASP A C 1
ATOM 2048 O O . ASP A 1 253 ? 24.838 32.527 -12.765 1.00 70.88 253 ASP A O 1
ATOM 2052 N N . PRO A 1 254 ? 25.826 30.533 -13.068 1.00 69.12 254 PRO A N 1
ATOM 2053 C CA . PRO A 1 254 ? 26.973 30.850 -12.229 1.00 69.12 254 PRO A CA 1
ATOM 2054 C C . PRO A 1 254 ? 27.929 31.878 -12.849 1.00 69.12 254 PRO A C 1
ATOM 2056 O O . PRO A 1 254 ? 28.720 32.447 -12.097 1.00 69.12 254 PRO A O 1
ATOM 2059 N N . GLU A 1 255 ? 27.876 32.133 -14.163 1.00 70.19 255 GLU A N 1
ATOM 2060 C CA . GLU A 1 255 ? 28.767 33.108 -14.812 1.00 70.19 255 GLU A CA 1
ATOM 2061 C C . GLU A 1 255 ? 28.252 34.545 -14.694 1.00 70.19 255 GLU A C 1
ATOM 2063 O O . GLU A 1 255 ? 29.036 35.479 -14.522 1.00 70.19 255 GLU A O 1
ATOM 2068 N N . THR A 1 256 ? 26.932 34.733 -14.720 1.00 71.62 256 THR A N 1
ATOM 2069 C CA . THR A 1 256 ? 26.294 36.051 -14.582 1.00 71.62 256 THR A CA 1
ATOM 2070 C C . THR A 1 256 ? 25.843 36.352 -13.153 1.00 71.62 256 THR A C 1
ATOM 2072 O O . THR A 1 256 ? 25.562 37.506 -12.826 1.00 71.62 256 THR A O 1
ATOM 2075 N N . GLY A 1 257 ? 25.756 35.331 -12.291 1.00 73.19 257 GLY A N 1
ATOM 2076 C CA . GLY A 1 257 ? 25.245 35.454 -10.924 1.00 73.19 257 GLY A CA 1
ATOM 2077 C C . GLY A 1 257 ? 23.750 35.784 -10.858 1.00 73.19 257 GLY A C 1
ATOM 2078 O O . GLY A 1 257 ? 23.269 36.266 -9.830 1.00 73.19 257 GLY A O 1
ATOM 2079 N N . THR A 1 258 ? 23.010 35.560 -11.948 1.00 66.50 258 THR A N 1
ATOM 2080 C CA . THR A 1 258 ? 21.587 35.897 -12.075 1.00 66.50 258 THR A CA 1
ATOM 2081 C C . THR A 1 258 ? 20.730 34.650 -12.289 1.00 66.50 258 THR A C 1
ATOM 2083 O O . THR A 1 258 ? 21.190 33.623 -12.783 1.00 66.50 258 THR A O 1
ATOM 2086 N N . TYR A 1 259 ? 19.462 34.725 -11.871 1.00 64.06 259 TYR A N 1
ATOM 2087 C CA . TYR A 1 259 ? 18.482 33.669 -12.126 1.00 64.06 259 TYR A CA 1
ATOM 2088 C C . TYR A 1 259 ? 17.773 33.932 -13.459 1.00 64.06 259 TYR A C 1
ATOM 2090 O O . TYR A 1 259 ? 17.236 35.024 -13.662 1.00 64.06 259 TYR A O 1
ATOM 2098 N N . ASP A 1 260 ? 17.752 32.940 -14.344 1.00 61.47 260 ASP A N 1
ATOM 2099 C CA . ASP A 1 260 ? 17.101 33.010 -15.650 1.00 61.47 260 ASP A CA 1
ATOM 2100 C C . ASP A 1 260 ? 15.568 33.005 -15.487 1.00 61.47 260 ASP A C 1
ATOM 2102 O O . ASP A 1 260 ? 14.961 32.021 -15.058 1.00 61.47 260 ASP A O 1
ATOM 2106 N N . GLN A 1 261 ? 14.934 34.144 -15.783 1.00 57.66 261 GLN A N 1
ATOM 2107 C CA . GLN A 1 261 ? 13.481 34.350 -15.687 1.00 57.66 261 GLN A CA 1
ATOM 2108 C C . GLN A 1 261 ? 12.735 34.044 -16.999 1.00 57.66 261 GLN A C 1
ATOM 2110 O O . GLN A 1 261 ? 11.525 34.263 -17.081 1.00 57.66 261 GLN A O 1
ATOM 2115 N N . SER A 1 262 ? 13.419 33.547 -18.035 1.00 55.88 262 SER A N 1
ATOM 2116 C CA . SER A 1 262 ? 12.845 33.418 -19.383 1.00 55.88 262 SER A CA 1
ATOM 2117 C C . SER A 1 262 ? 11.883 32.231 -19.580 1.00 55.88 262 SER A C 1
ATOM 2119 O O . SER A 1 262 ? 11.165 32.184 -20.579 1.00 55.88 262 SER A O 1
ATOM 2121 N N . HIS A 1 263 ? 11.747 31.333 -18.597 1.00 48.06 263 HIS A N 1
ATOM 2122 C CA . HIS A 1 263 ? 10.729 30.272 -18.583 1.00 48.06 263 HIS A CA 1
ATOM 2123 C C . HIS A 1 263 ? 9.679 30.490 -17.488 1.00 48.06 263 HIS A C 1
ATOM 2125 O O . HIS A 1 263 ? 9.480 29.687 -16.578 1.00 48.06 263 HIS A O 1
ATOM 2131 N N . GLY A 1 264 ? 8.979 31.617 -17.596 1.00 48.00 264 GLY A N 1
ATOM 2132 C CA . GLY A 1 264 ? 7.791 31.921 -16.813 1.00 48.00 264 GLY A CA 1
ATOM 2133 C C . GLY A 1 264 ? 6.544 31.193 -17.318 1.00 48.00 264 GLY A C 1
ATOM 2134 O O . GLY A 1 264 ? 5.644 31.831 -17.851 1.00 48.00 264 GLY A O 1
ATOM 2135 N N . GLU A 1 265 ? 6.424 29.892 -17.056 1.00 46.56 265 GLU A N 1
ATOM 2136 C CA . GLU A 1 265 ? 5.104 29.311 -16.786 1.00 46.56 265 GLU A CA 1
ATOM 2137 C C . GLU A 1 265 ? 4.996 29.037 -15.291 1.00 46.56 265 GLU A C 1
ATOM 2139 O O . GLU A 1 265 ? 5.353 27.983 -14.770 1.00 46.56 265 GLU A O 1
ATOM 2144 N N . SER A 1 266 ? 4.488 30.043 -14.575 1.00 48.72 266 SER A N 1
ATOM 2145 C CA . SER A 1 266 ? 3.950 29.828 -13.236 1.00 48.72 266 SER A CA 1
ATOM 2146 C C . SER A 1 266 ? 2.910 28.705 -13.301 1.00 48.72 266 SER A C 1
ATOM 2148 O O . SER A 1 266 ? 1.983 28.808 -14.113 1.00 48.72 266 SER A O 1
ATOM 2150 N N . PRO A 1 267 ? 2.973 27.674 -12.440 1.00 43.97 267 PRO A N 1
ATOM 2151 C CA . PRO A 1 267 ? 1.882 26.724 -12.336 1.00 43.97 267 PRO A CA 1
ATOM 2152 C C . PRO A 1 267 ? 0.638 27.491 -11.875 1.00 43.97 267 PRO A C 1
ATOM 2154 O O . PRO A 1 267 ? 0.518 27.895 -10.716 1.00 43.97 267 PRO A O 1
ATOM 2157 N N . LYS A 1 268 ? -0.311 27.710 -12.795 1.00 46.28 268 LYS A N 1
ATOM 2158 C CA . LYS A 1 268 ? -1.688 28.130 -12.498 1.00 46.28 268 LYS A CA 1
ATOM 2159 C C . LYS A 1 268 ? -2.407 26.996 -11.759 1.00 46.28 268 LYS A C 1
ATOM 2161 O O . LYS A 1 268 ? -3.348 26.402 -12.266 1.00 46.28 268 LYS A O 1
ATOM 2166 N N . SER A 1 269 ? -1.969 26.679 -10.548 1.00 48.25 269 SER A N 1
ATOM 2167 C CA . SER A 1 269 ? -2.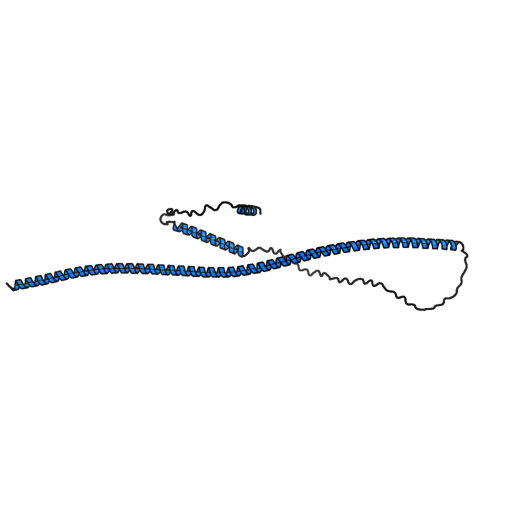639 25.721 -9.669 1.00 48.25 269 SER A CA 1
ATOM 2168 C C . SER A 1 269 ? -2.242 25.952 -8.211 1.00 48.25 269 SER A C 1
ATOM 2170 O O . SER A 1 269 ? -1.843 25.027 -7.514 1.00 48.25 269 SER A O 1
ATOM 2172 N N . ALA A 1 270 ? -2.327 27.201 -7.743 1.00 46.53 270 ALA A N 1
ATOM 2173 C CA . ALA A 1 270 ? -2.193 27.520 -6.318 1.00 46.53 270 ALA A CA 1
ATOM 2174 C C . ALA A 1 270 ? -2.980 28.775 -5.884 1.00 46.53 270 ALA A C 1
ATOM 2176 O O . ALA A 1 270 ? -2.554 29.492 -4.986 1.00 46.53 270 ALA A O 1
ATOM 2177 N N . SER A 1 271 ? -4.138 29.071 -6.493 1.00 44.78 271 SER A N 1
ATOM 2178 C CA . SER A 1 271 ? -5.009 30.167 -6.011 1.00 44.78 271 SER A CA 1
ATOM 2179 C C . SER A 1 271 ? -6.513 29.876 -6.011 1.00 44.78 271 SER A C 1
ATOM 2181 O O . SER A 1 271 ? -7.321 30.778 -5.808 1.00 44.78 271 SER A O 1
ATOM 2183 N N . LYS A 1 272 ? -6.924 28.609 -6.142 1.00 46.66 272 LYS A N 1
ATOM 2184 C CA . LYS A 1 272 ? -8.312 28.188 -5.884 1.00 46.66 272 LYS A CA 1
ATOM 2185 C C . LYS A 1 272 ? -8.374 27.117 -4.802 1.00 46.66 272 LYS A C 1
ATOM 2187 O O . LYS A 1 272 ? -8.869 26.026 -5.037 1.00 46.66 272 LYS A O 1
ATOM 2192 N N . LEU A 1 273 ? -7.866 27.419 -3.612 1.00 43.41 273 LEU A N 1
ATOM 2193 C CA . LEU A 1 273 ? -8.181 26.622 -2.427 1.00 43.41 273 LEU A CA 1
ATOM 2194 C C . LEU A 1 273 ? -8.140 27.492 -1.169 1.00 43.41 273 LEU A C 1
ATOM 2196 O O . LEU A 1 273 ? -7.350 27.272 -0.270 1.00 43.41 273 LEU A O 1
ATOM 2200 N N . ASN A 1 274 ? -8.965 28.536 -1.147 1.00 44.03 274 ASN A N 1
ATOM 2201 C CA . ASN A 1 274 ? -9.332 29.250 0.075 1.00 44.03 274 ASN A CA 1
ATOM 2202 C C . ASN A 1 274 ? -10.741 29.822 -0.101 1.00 44.03 274 ASN A C 1
ATOM 2204 O O . ASN A 1 274 ? -10.962 31.028 -0.098 1.00 44.03 274 ASN A O 1
ATOM 2208 N N . THR A 1 275 ? -11.719 28.936 -0.281 1.00 44.22 275 THR A N 1
ATOM 2209 C CA . THR A 1 275 ? -13.050 29.228 0.255 1.00 44.22 275 THR A CA 1
ATOM 2210 C C . THR A 1 275 ? -13.191 28.371 1.508 1.00 44.22 275 THR A C 1
ATOM 2212 O O . THR A 1 275 ? -13.039 27.152 1.426 1.00 44.22 275 THR A O 1
ATOM 2215 N N . PRO A 1 276 ? -13.380 28.973 2.693 1.00 39.56 276 PRO A N 1
ATOM 2216 C CA . PRO A 1 276 ? -13.573 28.199 3.903 1.00 39.56 276 PRO A CA 1
ATOM 2217 C C . PRO A 1 276 ? -14.939 27.523 3.799 1.00 39.56 276 PRO A C 1
ATOM 2219 O O . PRO A 1 276 ? -15.979 28.173 3.917 1.00 39.56 276 PRO A O 1
ATOM 2222 N N . THR A 1 277 ? -14.949 26.214 3.562 1.00 54.16 277 THR A N 1
ATOM 2223 C CA . THR A 1 277 ? -16.138 25.399 3.797 1.00 54.16 277 THR A CA 1
ATOM 2224 C C . THR A 1 277 ? -16.510 25.496 5.278 1.00 54.16 277 THR A C 1
ATOM 2226 O O . THR A 1 277 ? -15.648 25.593 6.156 1.00 54.16 277 THR A O 1
ATOM 2229 N N . LYS A 1 278 ? -17.820 25.521 5.561 1.00 50.16 278 LYS A N 1
ATOM 2230 C CA . LYS A 1 278 ? -18.411 25.724 6.901 1.00 50.16 278 LYS A CA 1
ATOM 2231 C C . LYS A 1 278 ? -17.834 24.797 7.984 1.00 50.16 278 LYS A C 1
ATOM 2233 O O . LYS A 1 278 ? -17.859 25.156 9.156 1.00 50.16 278 LYS A O 1
ATOM 2238 N N . GLU A 1 279 ? -17.282 23.655 7.591 1.00 52.91 279 GLU A N 1
ATOM 2239 C CA . GLU A 1 279 ? -16.691 22.650 8.478 1.00 52.91 279 GLU A CA 1
ATOM 2240 C C . GLU A 1 279 ? -15.324 23.073 9.047 1.00 52.91 279 GLU A C 1
ATOM 2242 O O . GLU A 1 279 ? -15.060 22.842 10.226 1.00 52.91 279 GLU A O 1
ATOM 2247 N N . ASN A 1 280 ? -14.505 23.818 8.293 1.00 47.06 280 ASN A N 1
ATOM 2248 C CA . ASN A 1 280 ? -13.193 24.281 8.774 1.00 47.06 280 ASN A CA 1
ATOM 2249 C C . ASN A 1 280 ? -13.290 25.408 9.819 1.00 47.06 280 ASN A C 1
ATOM 2251 O O . ASN A 1 280 ? -12.393 25.561 10.644 1.00 47.06 280 ASN A O 1
ATOM 2255 N N . ARG A 1 281 ? -14.398 26.165 9.863 1.00 52.44 281 ARG A N 1
ATOM 2256 C CA . ARG A 1 281 ? -14.620 27.182 10.914 1.00 52.44 281 ARG A CA 1
ATOM 2257 C C . ARG A 1 281 ? -14.926 26.577 12.287 1.00 52.44 281 ARG A C 1
ATOM 2259 O O . ARG A 1 281 ? -14.694 27.234 13.297 1.00 52.44 281 ARG A O 1
ATOM 2266 N N . MET A 1 282 ? -15.449 25.352 12.334 1.00 52.50 282 MET A N 1
ATOM 2267 C CA . MET A 1 282 ? -15.824 24.698 13.594 1.00 52.50 282 MET A CA 1
ATOM 2268 C C . MET A 1 282 ? -14.597 24.127 14.320 1.00 52.50 282 MET A C 1
ATOM 2270 O O . MET A 1 282 ? -14.538 24.185 15.546 1.00 52.50 282 MET A O 1
ATOM 2274 N N . LEU A 1 283 ? -13.591 23.657 13.573 1.00 51.31 283 LEU A N 1
ATOM 2275 C CA . LEU A 1 283 ? -12.328 23.142 14.117 1.00 51.31 283 LEU A CA 1
ATOM 2276 C C . LEU A 1 283 ? -11.398 24.260 14.616 1.00 51.31 283 LEU A C 1
ATOM 2278 O O . LEU A 1 283 ? -10.866 24.161 15.723 1.00 51.31 283 LEU A O 1
ATOM 2282 N N . ASP A 1 284 ? -11.291 25.370 13.880 1.00 48.38 284 ASP A N 1
ATOM 2283 C CA . ASP A 1 284 ? -10.501 26.534 14.315 1.00 48.38 284 ASP A CA 1
ATOM 2284 C C . ASP A 1 284 ? -11.091 27.232 15.556 1.00 48.38 284 ASP A C 1
ATOM 2286 O O . ASP A 1 284 ? -10.360 27.802 16.368 1.00 48.38 284 ASP A O 1
ATOM 2290 N N . GLY A 1 285 ? -12.413 27.159 15.749 1.00 51.81 285 GLY A N 1
ATOM 2291 C CA . GLY A 1 285 ? -13.089 27.678 16.942 1.00 51.81 285 GLY A CA 1
ATOM 2292 C C . GLY A 1 285 ? -12.940 26.804 18.195 1.00 51.81 285 GLY A C 1
ATOM 2293 O O . GLY A 1 285 ? -13.235 27.281 19.297 1.00 51.81 285 GLY A O 1
ATOM 2294 N N . PHE A 1 286 ? -12.505 25.550 18.034 1.00 50.28 286 PHE A N 1
ATOM 2295 C CA . PHE A 1 286 ? -12.301 24.590 19.122 1.00 50.28 286 PHE A CA 1
ATOM 2296 C C . PHE A 1 286 ? -10.851 24.614 19.630 1.00 50.28 286 PHE A C 1
ATOM 2298 O O . PHE A 1 286 ? -10.616 24.547 20.831 1.00 50.28 286 PHE A O 1
ATOM 2305 N N . LEU A 1 287 ? -9.879 24.815 18.733 1.00 48.31 287 LEU A N 1
ATOM 2306 C CA . LEU A 1 287 ? -8.451 24.882 19.073 1.00 48.31 287 LEU A CA 1
ATOM 2307 C C . LEU A 1 287 ? -8.016 26.189 19.753 1.00 48.31 287 LEU A C 1
ATOM 2309 O O . LEU A 1 287 ? -6.964 26.219 20.376 1.00 48.31 287 LEU A O 1
ATOM 2313 N N . ARG A 1 288 ? -8.810 27.265 19.667 1.00 52.94 288 ARG A N 1
ATOM 2314 C CA . ARG A 1 288 ? -8.519 28.544 20.349 1.00 52.94 288 ARG A CA 1
ATOM 2315 C C . ARG A 1 288 ? -9.169 28.688 21.729 1.00 52.94 288 ARG A C 1
ATOM 2317 O O . ARG A 1 288 ? -9.072 29.758 22.322 1.00 52.94 288 ARG A O 1
ATOM 2324 N N . ARG A 1 289 ? -9.886 27.667 22.210 1.00 48.59 289 ARG A N 1
ATOM 2325 C CA . ARG A 1 289 ? -10.614 27.706 23.493 1.00 48.59 289 ARG A CA 1
ATOM 2326 C C . ARG A 1 289 ? -10.057 26.780 24.579 1.00 48.59 289 ARG A C 1
ATOM 2328 O O . ARG A 1 289 ? -10.649 26.743 25.652 1.00 48.59 289 ARG A O 1
ATOM 2335 N N . ASN A 1 290 ? -8.926 26.120 24.328 1.00 41.22 290 ASN A N 1
ATOM 2336 C CA . ASN A 1 290 ? -8.164 25.369 25.329 1.00 41.22 290 ASN A CA 1
ATOM 2337 C C . ASN A 1 290 ? -6.786 25.991 25.532 1.00 41.22 290 ASN A C 1
ATOM 2339 O O . ASN A 1 290 ? -6.178 26.374 24.507 1.00 41.22 290 ASN A O 1
#

pLDDT: mean 71.99, std 20.47, range [35.38, 95.44]

Foldseek 3Di:
DVVVVVVVVVVVVVVVVVVVVVVVVVVVVVVVVVVVVVVVVVVVVVVVVVVVVVVVVVVVVVVVVVVVVVVVVVVVVVVVVVVVVVVVVVVVVVVVVVVVVVVVVVVVVVVVVVVVVVVVVVVVVVVVVVVVVVVVVVVVVVVVVVVVVVVVVVVVVVVVVVVVDDDDDDDDDDDDDDDDDDDDDPPPDDPPDDDPPVDPDDDDDPDDPCPDPPPPPPPPPPDVVVVVVVVVVVVVVVVVVVVVVVVQVVQQDPVVRDGNPPPPPDPPPDDPDPDDDPVNVVVVVVVVPD

Sequence (290 aa):
MEYKVRIQSKYREIDNVLDEMIEKMEQSEAAREELLQKKAELEQEITVLRRTLSSRGEEDRRKSKDLECMRDSAKILSEKNKELQKELELRKDAEAESITIKQAASQIEKENELLKAEVARLKKKFVNAESRADENAHLLSKAAVSKSEFIRDIQRQYDHVSIVHSTPLLSARRRTPSLSRNESIKAKKPSASLRSATTTRTASSPSNDNSRKRGVMLDFSEPANRRLLDFKIAKLSENNQRRQINHLKSHYDPETGTYDQSHGESPKSASKLNTPTKENRMLDGFLRRN

Radius of gyration: 65.12 Å; chains: 1; bounding box: 129×75×214 Å

Organism: NCBI:txid227884